Protein AF-A0A090WZL2-F1 (afdb_monomer_lite)

InterPro domains:
  IPR011990 Tetratricopeptide-like helical domain superfamily [SSF48452] (1-197)

Secondary structure (DSSP, 8-state):
-HHHHSS-----S---SGGGG-PPPPSSHHHHHHHHHHHHHHHHHH--S--BTTB--HHHHHHHHHHHHHHHHHHHHTT-TTGGG--S-HHHHHHHHHHHHHHHHHS-SS----SSTHHHH-TT-TT-TT-SS-----S---STTSS--GGGGTS---TTPPEEEEPTTS-EEEE------S---HHHHHTS-TT-TT---

Structure (mmCIF, N/CA/C/O backbone):
data_AF-A0A090WZL2-F1
#
_entry.id   AF-A0A090WZL2-F1
#
loop_
_atom_site.group_PDB
_atom_site.id
_atom_site.type_symbol
_atom_site.label_atom_id
_atom_site.label_alt_id
_atom_site.label_comp_id
_atom_site.label_asym_id
_atom_site.label_entity_id
_atom_site.label_seq_id
_atom_site.pdbx_PDB_ins_code
_atom_site.Cartn_x
_atom_site.Cartn_y
_atom_site.Cartn_z
_atom_site.occupancy
_atom_site.B_iso_or_equiv
_atom_site.auth_seq_id
_atom_site.auth_comp_id
_atom_site.auth_asym_id
_atom_site.auth_atom_id
_atom_site.pdbx_PDB_model_num
ATOM 1 N N . MET A 1 1 ? -5.421 8.988 3.923 1.00 88.19 1 MET A N 1
ATOM 2 C CA . MET A 1 1 ? -6.073 10.004 4.775 1.00 88.19 1 MET A CA 1
ATOM 3 C C . MET A 1 1 ? -5.596 9.926 6.215 1.00 88.19 1 MET A C 1
ATOM 5 O O . MET A 1 1 ? -4.797 10.775 6.587 1.00 88.19 1 MET A O 1
ATOM 9 N N . VAL A 1 2 ? -5.952 8.886 6.980 1.00 92.12 2 VAL A N 1
ATOM 10 C CA . VAL A 1 2 ? -5.639 8.823 8.425 1.00 92.12 2 VAL A CA 1
ATOM 11 C C . VAL A 1 2 ? -4.156 8.954 8.793 1.00 92.12 2 VAL A C 1
ATOM 13 O O . VAL A 1 2 ? -3.817 9.596 9.779 1.00 92.12 2 VAL A O 1
ATOM 16 N N . ARG A 1 3 ? -3.254 8.435 7.952 1.00 91.56 3 ARG A N 1
ATOM 17 C CA . ARG A 1 3 ? -1.798 8.556 8.150 1.00 91.56 3 ARG A CA 1
ATOM 18 C C . ARG A 1 3 ? -1.252 9.972 7.939 1.00 91.56 3 ARG A C 1
ATOM 20 O O . ARG A 1 3 ? -0.253 10.323 8.544 1.00 91.56 3 ARG A O 1
ATOM 27 N N . ALA A 1 4 ? -1.881 10.760 7.070 1.00 92.50 4 ALA A N 1
ATOM 28 C CA . ALA A 1 4 ? -1.418 12.108 6.736 1.00 92.50 4 ALA A CA 1
ATOM 29 C C . ALA A 1 4 ? -2.087 13.183 7.604 1.00 92.50 4 ALA A C 1
ATOM 31 O O . ALA A 1 4 ? -1.464 14.188 7.921 1.00 92.50 4 ALA A O 1
ATOM 32 N N . PHE A 1 5 ? -3.350 12.969 7.985 1.00 93.00 5 PHE A N 1
ATOM 33 C CA . PHE A 1 5 ? -4.189 14.005 8.596 1.00 93.00 5 PHE A CA 1
ATOM 34 C C . PHE A 1 5 ? -4.780 13.614 9.960 1.00 93.00 5 PHE A C 1
ATOM 36 O O . PHE A 1 5 ? -5.450 14.428 10.590 1.00 93.00 5 PHE A O 1
ATOM 43 N N . GLY A 1 6 ? -4.554 12.390 10.446 1.00 92.69 6 GLY A N 1
ATOM 44 C CA . GLY A 1 6 ? -5.195 11.901 11.668 1.00 92.69 6 GLY A CA 1
ATOM 45 C C . GLY A 1 6 ? -6.681 11.601 11.451 1.00 92.69 6 GLY A C 1
ATOM 46 O O . GLY A 1 6 ? -7.039 10.950 10.475 1.00 92.69 6 GLY A O 1
ATOM 47 N N . LEU A 1 7 ? -7.559 12.015 12.375 1.00 94.50 7 LEU A N 1
ATOM 48 C CA . LEU A 1 7 ? -8.999 11.754 12.229 1.00 94.50 7 LEU A CA 1
ATOM 49 C C . LEU A 1 7 ? -9.522 12.543 11.031 1.00 94.50 7 LEU A C 1
ATOM 51 O O . LEU A 1 7 ? -9.393 13.765 10.986 1.00 94.50 7 LEU A O 1
ATOM 55 N N . THR A 1 8 ? -10.125 11.838 10.082 1.00 93.31 8 THR A N 1
ATOM 56 C CA . THR A 1 8 ? -10.743 12.423 8.891 1.00 93.31 8 THR A CA 1
ATOM 57 C C . THR A 1 8 ? -12.193 11.980 8.793 1.00 93.31 8 THR A C 1
ATOM 59 O O . THR A 1 8 ? -12.487 10.871 9.242 1.00 93.31 8 THR A O 1
ATOM 62 N N . PRO A 1 9 ? -13.087 12.801 8.213 1.00 93.62 9 PRO A N 1
ATOM 63 C CA . PRO A 1 9 ? -14.487 12.431 8.084 1.00 93.62 9 PRO A CA 1
ATOM 64 C C . PRO A 1 9 ? -14.658 11.085 7.383 1.00 93.62 9 PRO A C 1
ATOM 66 O O . PRO A 1 9 ? -13.954 10.804 6.410 1.00 93.62 9 PRO A O 1
ATOM 69 N N . LEU A 1 10 ? -15.573 10.261 7.892 1.00 92.50 10 LEU A N 1
ATOM 70 C CA . LEU A 1 10 ? -15.893 8.965 7.299 1.00 92.50 10 LEU A CA 1
ATOM 71 C C . LEU A 1 10 ? -17.227 9.068 6.568 1.00 92.50 10 LEU A C 1
ATOM 73 O O . LEU A 1 10 ? -18.262 9.288 7.193 1.00 92.50 10 LEU A O 1
ATOM 77 N N . GLN A 1 11 ? -17.193 8.890 5.249 1.00 90.69 11 GLN A N 1
ATOM 78 C CA . GLN A 1 11 ? -18.397 8.727 4.446 1.00 90.69 11 GLN A CA 1
ATOM 79 C C . GLN A 1 11 ? -18.661 7.233 4.272 1.00 90.69 11 GLN A C 1
ATOM 81 O O . GLN A 1 11 ? -17.936 6.554 3.549 1.00 90.69 11 GLN A O 1
ATOM 86 N N . THR A 1 12 ? -19.678 6.721 4.961 1.00 89.50 12 THR A N 1
ATOM 87 C CA . THR A 1 12 ? -19.985 5.281 5.017 1.00 89.50 12 THR A CA 1
ATOM 88 C C . THR A 1 12 ? -21.170 4.88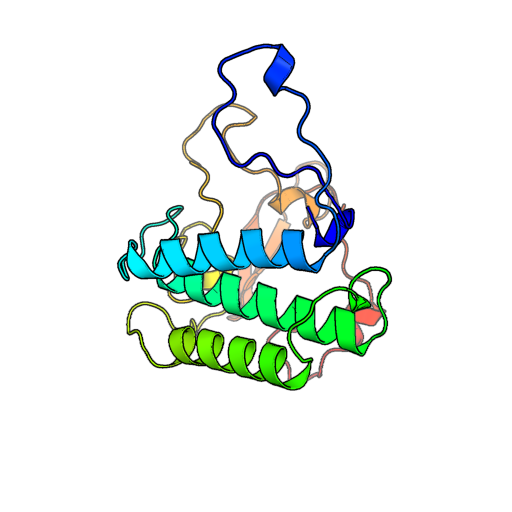0 4.138 1.00 89.50 12 THR A C 1
ATOM 90 O O . THR A 1 12 ? -21.430 3.693 3.951 1.00 89.50 12 THR A O 1
ATOM 93 N N . SER A 1 13 ? -21.882 5.858 3.576 1.00 86.75 13 SER A N 1
ATOM 94 C CA . SER A 1 13 ? -23.026 5.658 2.688 1.00 86.75 13 SER A CA 1
ATOM 95 C C . SER A 1 13 ? -22.919 6.524 1.436 1.00 86.75 13 SER A C 1
ATOM 97 O O . SER A 1 13 ? -22.157 7.491 1.383 1.00 86.75 13 SER A O 1
ATOM 99 N N . LEU A 1 14 ? -23.709 6.190 0.417 1.00 88.69 14 LEU A N 1
ATOM 100 C CA . LEU A 1 14 ? -23.921 7.080 -0.720 1.00 88.69 14 LEU A CA 1
ATOM 101 C C . LEU A 1 14 ? -24.513 8.413 -0.229 1.00 88.69 14 LEU A C 1
ATOM 103 O O . LEU A 1 14 ? -25.320 8.413 0.697 1.00 88.69 14 LEU A O 1
ATOM 107 N N . ILE A 1 15 ? -24.100 9.513 -0.858 1.00 89.00 15 ILE A N 1
ATOM 108 C CA . ILE A 1 15 ? -24.699 10.840 -0.685 1.00 89.00 15 ILE A CA 1
ATOM 109 C C . ILE A 1 15 ? -25.780 10.976 -1.754 1.00 89.00 15 ILE A C 1
ATOM 111 O O . ILE A 1 15 ? -25.458 11.008 -2.944 1.00 89.00 15 ILE A O 1
ATOM 115 N N . ASP A 1 16 ? -27.042 11.039 -1.344 1.00 89.75 16 ASP A N 1
ATOM 116 C CA . ASP A 1 16 ? -28.183 11.235 -2.243 1.00 89.75 16 ASP A CA 1
ATOM 117 C C . ASP A 1 16 ? -28.876 12.601 -2.050 1.00 89.75 16 ASP A C 1
ATOM 119 O O . ASP A 1 16 ? -29.639 13.035 -2.920 1.00 89.75 16 ASP A O 1
ATOM 123 N N . LYS A 1 17 ? -28.558 13.319 -0.962 1.00 88.56 17 LYS A N 1
ATOM 124 C CA . LYS A 1 17 ? -29.067 14.665 -0.645 1.00 88.56 17 LYS A CA 1
ATOM 125 C C . LYS A 1 17 ? -27.958 15.649 -0.265 1.00 88.56 17 LYS A C 1
ATOM 127 O O . LYS A 1 17 ? -26.862 15.279 0.144 1.00 88.56 17 LYS A O 1
ATOM 132 N N . LEU A 1 18 ? -28.257 16.945 -0.396 1.00 85.19 18 LEU A N 1
ATOM 133 C CA . LEU A 1 18 ? -27.311 18.032 -0.107 1.00 85.19 18 LEU A CA 1
ATOM 134 C C . LEU A 1 18 ? -26.933 18.120 1.381 1.00 85.19 18 LEU A C 1
ATOM 136 O O . LEU A 1 18 ? -25.826 18.526 1.706 1.00 85.19 18 LEU A O 1
ATOM 140 N N . ASP A 1 19 ? -27.827 17.750 2.292 1.00 84.88 19 ASP A N 1
ATOM 141 C CA . ASP A 1 19 ? -27.549 17.731 3.731 1.00 84.88 19 ASP A CA 1
ATOM 142 C C . ASP A 1 19 ? -26.650 16.556 4.161 1.00 84.88 19 ASP A C 1
ATOM 144 O O . ASP A 1 19 ? -26.058 16.601 5.238 1.00 84.88 19 ASP A O 1
ATOM 148 N N . GLU A 1 20 ? -26.445 15.565 3.291 1.00 84.81 20 GLU A N 1
ATOM 149 C CA . GLU A 1 20 ? -25.539 14.428 3.501 1.00 84.81 20 GLU A CA 1
ATOM 150 C C . GLU A 1 20 ? -24.091 14.722 3.056 1.00 84.81 20 GLU A C 1
ATOM 152 O O . GLU A 1 20 ? -23.209 13.882 3.224 1.00 84.81 20 GLU A O 1
ATOM 157 N N . THR A 1 21 ? -23.793 15.918 2.524 1.00 85.00 21 THR A N 1
ATOM 158 C CA . THR A 1 21 ? -22.432 16.269 2.063 1.00 85.00 21 THR A CA 1
ATOM 159 C C . THR A 1 21 ? -21.444 16.539 3.197 1.00 85.00 21 THR A C 1
ATOM 161 O O . THR A 1 21 ? -20.254 16.732 2.943 1.00 85.00 21 THR A O 1
ATOM 164 N N . THR A 1 22 ? -21.918 16.600 4.444 1.00 84.19 22 THR A N 1
ATOM 165 C CA . THR A 1 22 ? -21.088 16.906 5.614 1.00 84.19 22 THR A CA 1
ATOM 166 C C . THR A 1 22 ? -20.861 15.646 6.441 1.00 84.19 22 THR A C 1
ATOM 168 O O . THR A 1 22 ? -21.540 15.402 7.438 1.00 84.19 22 THR A O 1
ATOM 171 N N . ALA A 1 23 ? -19.879 14.842 6.032 1.00 85.25 23 ALA A N 1
ATOM 172 C CA . ALA A 1 23 ? -19.433 13.701 6.819 1.00 85.25 23 ALA A CA 1
ATOM 173 C C . ALA A 1 23 ? -18.865 14.167 8.171 1.00 85.25 23 ALA A C 1
ATOM 175 O O . ALA A 1 23 ? -18.111 15.142 8.252 1.00 85.25 23 ALA A O 1
ATOM 176 N N . SER A 1 24 ? -19.207 13.450 9.239 1.00 87.31 24 SER A N 1
ATOM 177 C CA . SER A 1 24 ? -18.682 13.730 10.576 1.00 87.31 24 SER A CA 1
ATOM 178 C C . SER A 1 24 ? -17.334 13.050 10.796 1.00 87.31 24 SER A C 1
ATOM 180 O O . SER A 1 24 ? -17.030 12.009 10.206 1.00 87.31 24 SER A O 1
ATOM 182 N N . LEU A 1 25 ? -16.515 13.642 11.669 1.00 93.31 25 LEU A N 1
ATOM 183 C CA . LEU A 1 25 ? -15.330 12.964 12.180 1.00 93.31 25 LEU A CA 1
ATOM 184 C C . LEU A 1 25 ? -15.756 11.743 13.008 1.00 93.31 25 LEU A C 1
ATOM 186 O O . LEU A 1 25 ? -16.721 11.841 13.769 1.00 93.31 25 LEU A O 1
ATOM 190 N N . PRO A 1 26 ? -15.033 10.617 12.902 1.00 95.69 26 PRO A N 1
ATOM 191 C CA . PRO A 1 26 ? -15.205 9.522 13.841 1.00 95.69 26 PRO A CA 1
ATOM 192 C C . PRO A 1 26 ? -14.830 9.987 15.251 1.00 95.69 26 PRO A C 1
ATOM 194 O O . PRO A 1 26 ? -13.973 10.860 15.417 1.00 95.69 26 PRO A O 1
ATOM 197 N N . GLU A 1 27 ? -15.453 9.380 16.262 1.00 96.31 27 GLU A N 1
ATOM 198 C CA . GLU A 1 27 ? -15.240 9.726 17.673 1.00 96.31 27 GLU A CA 1
ATOM 199 C C . GLU A 1 27 ? -13.757 9.655 18.068 1.00 96.31 27 GLU A C 1
ATOM 201 O O . GLU A 1 27 ? -13.241 10.534 18.758 1.00 96.31 27 GLU A O 1
ATOM 206 N N . ASN A 1 28 ? -13.054 8.621 17.603 1.00 97.25 28 ASN A N 1
ATOM 207 C CA . ASN A 1 28 ? -11.656 8.366 17.927 1.00 97.25 28 ASN A CA 1
ATOM 208 C C . ASN A 1 28 ? -10.990 7.460 16.867 1.00 97.25 28 ASN A C 1
ATOM 210 O O . ASN A 1 28 ? -11.598 7.108 15.850 1.00 97.25 28 ASN A O 1
ATOM 214 N N . MET A 1 29 ? -9.717 7.101 17.086 1.00 97.19 29 MET A N 1
ATOM 215 C CA . MET A 1 29 ? -8.980 6.230 16.161 1.00 97.19 29 MET A CA 1
ATOM 216 C C . MET A 1 29 ? -9.474 4.790 16.141 1.00 97.19 29 MET A C 1
ATOM 218 O O . MET A 1 29 ? -9.334 4.149 15.106 1.00 97.19 29 MET A O 1
ATOM 222 N N . ASP A 1 30 ? -10.063 4.288 17.225 1.00 97.94 30 ASP A N 1
ATOM 223 C CA . ASP A 1 30 ? -10.626 2.937 17.256 1.00 97.94 30 ASP A CA 1
ATOM 224 C C . ASP A 1 30 ? -11.743 2.798 16.223 1.00 97.94 30 ASP A C 1
ATOM 226 O O . ASP A 1 30 ? -11.710 1.898 15.388 1.00 97.94 30 ASP A O 1
ATOM 230 N N . VAL A 1 31 ? -12.659 3.770 16.184 1.00 97.56 31 VAL A N 1
ATOM 231 C CA . VAL A 1 31 ? -13.740 3.820 15.189 1.00 97.56 31 VAL A CA 1
ATOM 232 C C . VAL A 1 31 ? -13.178 3.942 13.769 1.00 97.56 31 VAL A C 1
ATOM 234 O O . VAL A 1 31 ? -13.621 3.241 12.861 1.00 97.56 31 VAL A O 1
ATOM 237 N N . ALA A 1 32 ? -12.173 4.802 13.566 1.00 97.00 32 ALA A N 1
ATOM 238 C CA . ALA A 1 32 ? -11.563 4.996 12.252 1.00 97.00 32 ALA A CA 1
ATOM 239 C C . ALA A 1 32 ? -10.856 3.735 11.731 1.00 97.00 32 ALA A C 1
ATOM 241 O O . ALA A 1 32 ? -10.997 3.394 10.558 1.00 97.00 32 ALA A O 1
ATOM 242 N N . TYR A 1 33 ? -10.103 3.039 12.585 1.00 97.88 33 TYR A N 1
ATOM 243 C CA . TYR A 1 33 ? -9.406 1.813 12.201 1.00 97.88 33 TYR A CA 1
ATOM 244 C C . TYR A 1 33 ? -10.355 0.625 12.081 1.00 97.88 33 TYR A C 1
ATOM 246 O O . TYR A 1 33 ? -10.184 -0.155 11.150 1.00 97.88 33 TYR A O 1
ATOM 254 N N . THR A 1 34 ? -11.377 0.523 12.933 1.00 97.81 34 THR A N 1
ATOM 255 C CA . THR A 1 34 ? -12.433 -0.495 12.804 1.00 97.81 34 THR A CA 1
ATOM 256 C C . THR A 1 34 ? -13.111 -0.389 11.442 1.00 97.81 34 THR A C 1
ATOM 258 O O . THR A 1 34 ? -13.192 -1.381 10.731 1.00 97.81 34 THR A O 1
ATOM 261 N N . PHE A 1 35 ? -13.470 0.824 11.006 1.00 96.81 35 PHE A N 1
ATOM 262 C CA . PHE A 1 35 ? -14.036 1.047 9.673 1.00 96.81 35 PHE A CA 1
ATOM 263 C C . PHE A 1 35 ? -13.121 0.543 8.540 1.00 96.81 35 PHE A C 1
ATOM 265 O O . PHE A 1 35 ? -13.571 -0.172 7.648 1.00 96.81 35 PHE A O 1
ATOM 272 N N . LEU A 1 36 ? -11.825 0.876 8.586 1.00 97.31 36 LEU A N 1
ATOM 273 C CA . LEU A 1 36 ? -10.854 0.425 7.579 1.00 97.31 36 LEU A CA 1
ATOM 274 C C . LEU A 1 36 ? -10.669 -1.099 7.585 1.00 97.31 36 LEU A C 1
ATOM 276 O O . LEU A 1 36 ? -10.545 -1.711 6.526 1.00 97.31 36 LEU A O 1
ATOM 280 N N . ILE A 1 37 ? -10.605 -1.694 8.775 1.00 98.56 37 ILE A N 1
ATOM 281 C CA . ILE A 1 37 ? -10.411 -3.130 8.970 1.00 98.56 37 ILE A CA 1
ATOM 282 C C . ILE A 1 37 ? -11.627 -3.897 8.451 1.00 98.56 37 ILE A C 1
ATOM 284 O O . ILE A 1 37 ? -11.451 -4.825 7.666 1.00 98.56 37 ILE A O 1
ATOM 288 N N . ASP A 1 38 ? -12.837 -3.493 8.834 1.00 98.25 38 ASP A N 1
ATOM 289 C CA . ASP A 1 38 ? -14.076 -4.171 8.451 1.00 98.25 38 ASP A CA 1
ATOM 290 C C . ASP A 1 38 ? -14.270 -4.188 6.932 1.00 98.25 38 ASP A C 1
ATOM 292 O O . ASP A 1 38 ? -14.656 -5.212 6.362 1.00 98.25 38 ASP A O 1
ATOM 296 N N . ASP A 1 39 ? -13.960 -3.080 6.253 1.00 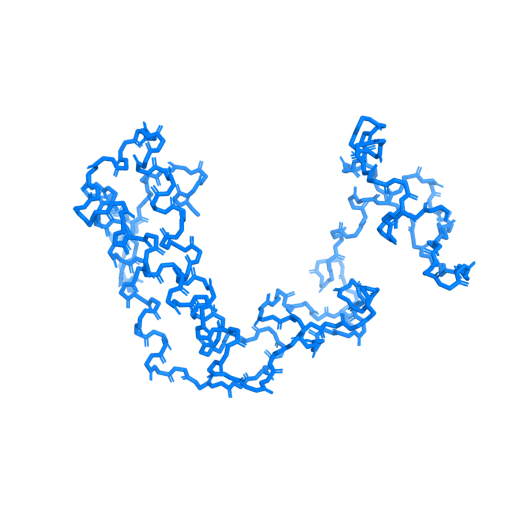98.12 39 ASP A N 1
ATOM 297 C CA . ASP A 1 39 ? -14.035 -3.008 4.793 1.00 98.12 39 ASP A CA 1
ATOM 298 C C . ASP A 1 39 ? -13.021 -3.937 4.115 1.00 98.12 39 ASP A C 1
ATOM 300 O O . ASP A 1 39 ? -13.353 -4.604 3.133 1.00 98.12 39 ASP A O 1
ATOM 304 N N . LEU A 1 40 ? -11.801 -4.033 4.648 1.00 98.62 40 LEU A N 1
ATOM 305 C CA . LEU A 1 40 ? -10.773 -4.919 4.100 1.00 98.62 40 LEU A CA 1
ATOM 306 C C . LEU A 1 40 ? -11.071 -6.393 4.372 1.00 98.62 40 LEU A C 1
ATOM 308 O O . LEU A 1 40 ? -10.900 -7.208 3.471 1.00 98.62 40 LEU A O 1
ATOM 312 N N . VAL A 1 41 ? -11.566 -6.741 5.562 1.00 98.69 41 VAL A N 1
ATOM 313 C CA . VAL A 1 41 ? -12.025 -8.104 5.876 1.00 98.69 41 VAL A CA 1
ATOM 314 C C . VAL A 1 41 ? -13.151 -8.503 4.926 1.00 98.69 41 VAL A C 1
ATOM 316 O O . VAL A 1 41 ? -13.077 -9.547 4.281 1.00 98.69 41 VAL A O 1
ATOM 319 N N . ARG A 1 42 ? -14.138 -7.622 4.728 1.00 98.50 42 ARG A N 1
ATOM 320 C CA . ARG A 1 42 ? -15.220 -7.850 3.767 1.00 98.50 42 ARG A CA 1
ATOM 321 C C . ARG A 1 42 ? -14.688 -8.028 2.340 1.00 98.50 42 ARG A C 1
ATOM 323 O O . ARG A 1 42 ? -15.159 -8.900 1.615 1.00 98.50 42 ARG A O 1
ATOM 330 N N . ALA A 1 43 ? -13.708 -7.227 1.922 1.00 98.50 43 ALA A N 1
ATOM 331 C CA . ALA A 1 43 ? -13.084 -7.374 0.610 1.00 98.50 43 ALA A CA 1
ATOM 332 C C . ALA A 1 43 ? -12.372 -8.730 0.453 1.00 98.50 43 ALA A C 1
ATOM 334 O O . ALA A 1 43 ? -12.477 -9.351 -0.600 1.00 98.50 43 ALA A O 1
ATOM 335 N N . ILE A 1 44 ? -11.700 -9.226 1.495 1.00 98.56 44 ILE A N 1
ATOM 336 C CA . ILE A 1 44 ? -11.039 -10.543 1.494 1.00 98.56 44 ILE A CA 1
ATOM 337 C C . ILE A 1 44 ? -12.049 -11.685 1.315 1.00 98.56 44 ILE A C 1
ATOM 339 O O . ILE A 1 44 ? -11.732 -12.681 0.654 1.00 98.56 44 ILE A O 1
ATOM 343 N N . ASP A 1 45 ? -13.255 -11.543 1.864 1.00 98.31 45 ASP A N 1
ATOM 344 C CA . ASP A 1 45 ? -14.321 -12.541 1.735 1.00 98.31 45 ASP A CA 1
ATOM 345 C C . ASP A 1 45 ? -14.923 -12.584 0.323 1.00 98.31 45 ASP A C 1
ATOM 347 O O . ASP A 1 45 ? -15.231 -13.666 -0.179 1.00 98.31 45 ASP A O 1
ATOM 351 N N . TYR A 1 46 ? -15.066 -11.427 -0.334 1.00 98.12 46 TYR A N 1
ATOM 352 C CA . TYR A 1 46 ? -15.716 -11.326 -1.648 1.00 98.12 46 TYR A CA 1
ATOM 353 C C . TYR A 1 46 ? -14.774 -11.423 -2.848 1.00 98.12 46 TYR A C 1
ATOM 355 O O . TYR A 1 46 ? -15.214 -11.811 -3.929 1.00 98.12 46 TYR A O 1
ATOM 363 N N . LEU A 1 47 ? -13.513 -11.020 -2.703 1.00 98.06 47 LEU A N 1
ATOM 364 C CA . LEU A 1 47 ? -12.556 -11.050 -3.804 1.00 98.06 47 LEU A CA 1
ATOM 365 C C . LEU A 1 47 ? -11.963 -12.449 -3.966 1.00 98.06 47 LEU A C 1
ATOM 367 O O . LEU A 1 47 ? -11.844 -13.221 -3.018 1.00 98.06 47 LEU A O 1
ATOM 371 N N . GLU A 1 48 ? -11.534 -12.764 -5.179 1.00 97.19 48 GLU A N 1
ATOM 372 C CA . GLU A 1 48 ? -10.755 -13.965 -5.479 1.00 97.19 48 GLU A CA 1
ATOM 373 C C . GLU A 1 48 ? -9.282 -13.589 -5.668 1.00 97.19 48 GLU A C 1
ATOM 375 O O . GLU A 1 48 ? -8.945 -12.411 -5.792 1.00 97.19 48 GLU A O 1
ATOM 380 N N . VAL A 1 49 ? -8.389 -14.580 -5.662 1.00 97.12 49 VAL A N 1
ATOM 381 C CA . VAL A 1 49 ? -7.006 -14.371 -6.111 1.00 97.12 49 VAL A CA 1
ATOM 382 C C . VAL A 1 49 ? -7.037 -14.355 -7.634 1.00 97.12 49 VAL A C 1
ATOM 384 O O . VAL A 1 49 ? -7.266 -15.389 -8.257 1.00 97.12 49 VAL A O 1
ATOM 387 N N . ASN A 1 50 ? -6.892 -13.171 -8.225 1.00 94.75 50 ASN A N 1
ATOM 388 C CA . ASN A 1 50 ? -7.010 -12.973 -9.665 1.00 94.75 50 ASN A CA 1
ATOM 389 C C . ASN A 1 50 ? -6.273 -11.695 -10.069 1.00 94.75 50 ASN A C 1
ATOM 391 O O . ASN A 1 50 ? -6.836 -10.596 -10.024 1.00 94.75 50 ASN A O 1
ATOM 395 N N . ARG A 1 51 ? -5.010 -11.838 -10.476 1.00 93.38 51 ARG A N 1
ATOM 396 C CA . ARG A 1 51 ? -4.195 -10.691 -10.865 1.00 93.38 51 ARG A CA 1
ATOM 397 C C . ARG A 1 51 ? -4.664 -10.127 -12.199 1.00 93.38 51 ARG A C 1
ATOM 399 O O . ARG A 1 51 ? -4.434 -10.691 -13.267 1.00 93.38 51 ARG A O 1
ATOM 406 N N . VAL A 1 52 ? -5.244 -8.936 -12.131 1.00 92.94 52 VAL A N 1
ATOM 407 C CA . VAL A 1 52 ? -5.565 -8.111 -13.293 1.00 92.94 52 VAL A CA 1
ATOM 408 C C . VAL A 1 52 ? -4.997 -6.722 -13.053 1.00 92.94 52 VAL A C 1
ATOM 410 O O . VAL A 1 52 ? -5.281 -6.097 -12.034 1.00 92.94 52 VAL A O 1
ATOM 413 N N . VAL A 1 53 ? -4.203 -6.225 -14.002 1.00 90.75 53 VAL A N 1
ATOM 414 C CA . VAL A 1 53 ? -3.566 -4.904 -13.906 1.00 90.75 53 VAL A CA 1
ATOM 415 C C . VAL A 1 53 ? -4.605 -3.832 -13.569 1.00 90.75 53 VAL A C 1
ATOM 417 O O . VAL A 1 53 ? -5.624 -3.706 -14.248 1.00 90.75 53 VAL A O 1
ATOM 420 N N . GLY A 1 54 ? -4.342 -3.068 -12.507 1.00 89.56 54 GLY A N 1
ATOM 421 C CA . GLY A 1 54 ? -5.212 -1.982 -12.046 1.00 89.56 54 GLY A CA 1
ATOM 422 C C . GLY A 1 54 ? -6.437 -2.406 -11.234 1.00 89.56 54 GLY A C 1
ATOM 423 O O . GLY A 1 54 ? -7.160 -1.538 -10.749 1.00 89.56 54 GLY A O 1
ATOM 424 N N . ARG A 1 55 ? -6.691 -3.707 -11.050 1.00 93.56 55 ARG A N 1
ATOM 425 C CA . ARG A 1 55 ? -7.787 -4.210 -10.212 1.00 93.56 55 ARG A CA 1
ATOM 4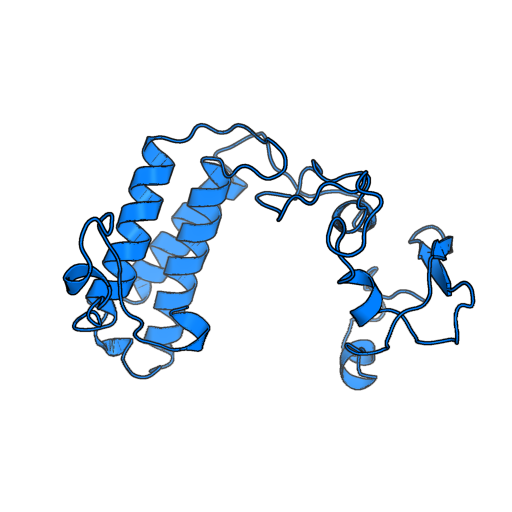26 C C . ARG A 1 55 ? -7.223 -4.833 -8.944 1.00 93.56 55 ARG A C 1
ATOM 428 O O . ARG A 1 55 ? -6.297 -5.632 -9.005 1.00 93.56 55 ARG A O 1
ATOM 435 N N . ALA A 1 56 ? -7.789 -4.461 -7.802 1.00 96.31 56 ALA A N 1
ATOM 436 C CA . ALA A 1 56 ? -7.465 -5.107 -6.539 1.00 96.31 56 ALA A CA 1
ATOM 437 C C . ALA A 1 56 ? -8.117 -6.494 -6.473 1.00 96.31 56 ALA A C 1
ATOM 439 O O . ALA A 1 56 ? -9.267 -6.666 -6.881 1.00 96.31 56 ALA A O 1
ATOM 440 N N . ASP A 1 57 ? -7.383 -7.455 -5.927 1.00 97.44 57 ASP A N 1
ATOM 441 C CA . ASP A 1 57 ? -7.831 -8.821 -5.684 1.00 97.44 57 ASP A CA 1
ATOM 442 C C . ASP A 1 57 ? -7.753 -9.155 -4.179 1.00 97.44 57 ASP A C 1
ATOM 444 O O . ASP A 1 57 ? -7.496 -8.279 -3.342 1.00 97.44 57 ASP A O 1
ATOM 448 N N . LYS A 1 58 ? -7.977 -10.423 -3.811 1.00 98.50 58 LYS A N 1
ATOM 449 C CA . LYS A 1 58 ? -7.892 -10.861 -2.407 1.00 98.50 58 LYS A CA 1
ATOM 450 C C . LYS A 1 58 ? -6.531 -10.558 -1.773 1.00 98.50 58 LYS A C 1
ATOM 452 O O . LYS A 1 58 ? -6.482 -10.134 -0.618 1.00 98.50 58 LYS A O 1
ATOM 457 N N . ILE A 1 59 ? -5.437 -10.758 -2.507 1.00 98.25 59 ILE A N 1
ATOM 458 C CA . ILE A 1 59 ? -4.075 -10.578 -1.990 1.00 98.25 59 ILE A CA 1
ATOM 459 C C . ILE A 1 59 ? -3.782 -9.096 -1.773 1.00 98.25 59 ILE A C 1
ATOM 461 O O . ILE A 1 59 ? -3.190 -8.735 -0.758 1.00 98.25 59 ILE A O 1
ATOM 465 N N . ALA A 1 60 ? -4.274 -8.220 -2.651 1.00 98.06 60 ALA A N 1
ATOM 466 C CA . ALA A 1 60 ? -4.201 -6.777 -2.443 1.00 98.06 60 ALA A CA 1
ATOM 467 C C . ALA A 1 60 ? -4.917 -6.334 -1.158 1.00 98.06 60 ALA A C 1
ATOM 469 O O . ALA A 1 60 ? -4.371 -5.527 -0.397 1.00 98.06 60 ALA A O 1
ATOM 470 N N . ALA A 1 61 ? -6.098 -6.891 -0.874 1.00 98.69 61 ALA A N 1
ATOM 471 C CA . ALA A 1 61 ? -6.821 -6.610 0.365 1.00 98.69 61 ALA A CA 1
ATOM 472 C C . ALA A 1 61 ? -6.065 -7.124 1.607 1.00 98.69 61 ALA A C 1
ATOM 474 O O . ALA A 1 61 ? -5.908 -6.377 2.574 1.00 98.69 61 ALA A O 1
ATOM 475 N N . GLN A 1 62 ? -5.517 -8.345 1.564 1.00 98.75 62 GLN A N 1
ATOM 476 C CA . GLN A 1 62 ? -4.696 -8.913 2.647 1.00 98.75 62 GLN A CA 1
ATOM 477 C C . GLN A 1 62 ? -3.416 -8.101 2.900 1.00 98.75 62 GLN A C 1
ATOM 479 O O . GLN A 1 62 ? -3.100 -7.782 4.048 1.00 98.75 62 GLN A O 1
ATOM 484 N N . ALA A 1 63 ? -2.703 -7.710 1.841 1.00 98.50 63 ALA A N 1
ATOM 485 C CA . ALA A 1 63 ? -1.487 -6.907 1.937 1.00 98.50 63 ALA A CA 1
ATOM 486 C C . ALA A 1 63 ? -1.766 -5.527 2.549 1.00 98.50 63 ALA A C 1
ATOM 488 O O . ALA A 1 63 ? -1.031 -5.061 3.427 1.00 98.50 63 ALA A O 1
ATOM 489 N N . LEU A 1 64 ? -2.853 -4.873 2.127 1.00 98.62 64 LEU A N 1
ATOM 490 C CA . LEU A 1 64 ? -3.253 -3.592 2.699 1.00 98.62 64 LEU A CA 1
ATOM 491 C C . LEU A 1 64 ? -3.698 -3.741 4.160 1.00 98.62 64 LEU A C 1
ATOM 493 O O . LEU A 1 64 ? -3.315 -2.911 4.983 1.00 98.62 64 LEU A O 1
ATOM 497 N N . LEU A 1 65 ? -4.434 -4.800 4.506 1.00 98.81 65 LEU A N 1
ATOM 498 C CA . LEU A 1 65 ? -4.874 -5.060 5.878 1.00 98.81 65 LEU A CA 1
ATOM 499 C C . LEU A 1 65 ? -3.700 -5.329 6.824 1.00 98.81 65 LEU A C 1
ATOM 501 O O . LEU A 1 65 ? -3.642 -4.743 7.904 1.00 98.81 65 LEU A O 1
ATOM 505 N N . SER A 1 66 ? -2.712 -6.115 6.389 1.00 98.81 66 SER A N 1
ATOM 506 C CA . SER A 1 66 ? -1.456 -6.299 7.126 1.00 98.81 66 SER A CA 1
ATOM 507 C C . SER A 1 66 ? -0.788 -4.954 7.435 1.00 98.81 66 SER A C 1
ATOM 509 O O . SER A 1 66 ? -0.429 -4.672 8.580 1.00 98.81 66 SER A O 1
ATOM 511 N N . LYS A 1 67 ? -0.705 -4.065 6.437 1.00 98.62 67 LYS A N 1
ATOM 512 C CA . LYS A 1 67 ? -0.133 -2.723 6.599 1.00 98.62 67 LYS A CA 1
ATOM 513 C C . LYS A 1 67 ? -0.956 -1.826 7.528 1.00 98.62 67 LYS A C 1
ATOM 515 O O . LYS A 1 67 ? -0.371 -1.024 8.256 1.00 98.62 67 LYS A O 1
ATOM 520 N N . VAL A 1 68 ? -2.287 -1.932 7.503 1.00 98.62 68 VAL A N 1
ATOM 521 C CA . VAL A 1 68 ? -3.184 -1.205 8.419 1.00 98.62 68 VAL A CA 1
ATOM 522 C C . VAL A 1 68 ? -2.923 -1.635 9.861 1.00 98.62 68 VAL A C 1
ATOM 524 O O . VAL A 1 68 ? -2.705 -0.769 10.709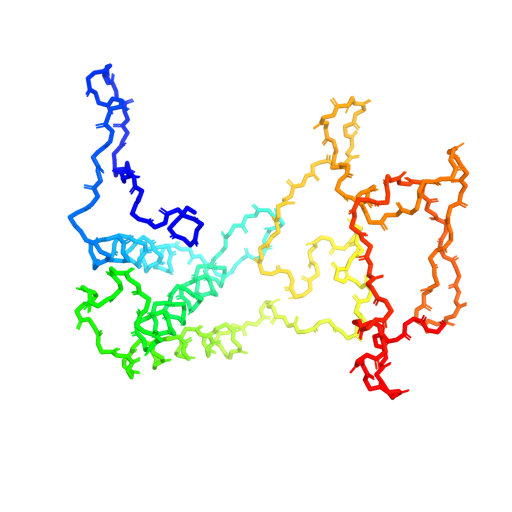 1.00 98.62 68 VAL A O 1
ATOM 527 N N . TYR A 1 69 ? -2.853 -2.942 10.125 1.00 98.81 69 TYR A N 1
ATOM 528 C CA . TYR A 1 69 ? -2.527 -3.467 11.451 1.00 98.81 69 TYR A CA 1
ATOM 529 C C . TYR A 1 69 ? -1.125 -3.071 11.913 1.00 98.81 69 TYR A C 1
ATOM 531 O O . TYR A 1 69 ? -0.973 -2.585 13.032 1.00 98.81 69 TYR A O 1
ATOM 539 N N . LEU A 1 70 ? -0.116 -3.202 11.045 1.00 98.75 70 LEU A N 1
ATOM 540 C CA . LEU A 1 70 ? 1.267 -2.850 11.371 1.00 98.75 70 LEU A CA 1
ATOM 541 C C . LEU A 1 70 ? 1.397 -1.375 11.758 1.00 98.75 70 LEU A C 1
ATOM 543 O O . LEU A 1 70 ? 2.053 -1.032 12.741 1.00 98.75 70 LEU A O 1
ATOM 547 N N . PHE A 1 71 ? 0.753 -0.494 10.990 1.00 98.25 71 PHE A N 1
ATOM 548 C CA . PHE A 1 71 ? 0.777 0.933 11.277 1.00 98.25 71 PHE A CA 1
ATOM 549 C C . PHE A 1 71 ? 0.047 1.252 12.586 1.00 98.25 71 PHE A C 1
ATOM 551 O O . PHE A 1 71 ? 0.564 2.027 13.385 1.00 98.25 71 PHE A O 1
ATOM 558 N N . ALA A 1 72 ? -1.123 0.650 12.829 1.00 98.25 72 ALA A N 1
ATOM 559 C CA . ALA A 1 72 ? -1.856 0.827 14.081 1.00 98.25 72 ALA A CA 1
ATOM 560 C C . ALA A 1 72 ? -1.021 0.391 15.296 1.00 98.25 72 ALA A C 1
ATOM 562 O O . ALA A 1 72 ? -0.951 1.131 16.277 1.00 98.25 72 ALA A O 1
ATOM 563 N N . ALA A 1 73 ? -0.355 -0.768 15.203 1.00 98.56 73 ALA A N 1
ATOM 564 C CA . ALA A 1 73 ? 0.519 -1.300 16.246 1.00 98.56 73 ALA A CA 1
ATOM 565 C C . ALA A 1 73 ? 1.652 -0.321 16.571 1.00 98.56 73 ALA A C 1
ATOM 567 O O . ALA A 1 73 ? 1.760 0.148 17.702 1.00 98.56 73 ALA A O 1
ATOM 568 N N . SER A 1 74 ? 2.433 0.053 15.553 1.00 98.25 74 SER A N 1
ATOM 569 C CA . SER A 1 74 ? 3.596 0.929 15.710 1.00 98.25 74 SER A CA 1
ATOM 570 C C . SER A 1 74 ? 3.211 2.330 16.190 1.00 98.25 74 SER A C 1
ATOM 572 O O . SER A 1 74 ? 3.864 2.883 17.077 1.00 98.25 74 SER A O 1
ATOM 574 N N . ALA A 1 75 ? 2.124 2.902 15.662 1.00 97.81 75 ALA A N 1
ATOM 575 C CA . ALA A 1 75 ? 1.653 4.219 16.076 1.00 97.81 75 ALA A CA 1
ATOM 576 C C . ALA A 1 75 ? 1.193 4.222 17.541 1.00 97.81 75 ALA A C 1
ATOM 578 O O . ALA A 1 75 ? 1.539 5.146 18.282 1.00 97.81 75 ALA A O 1
ATOM 579 N N . LYS A 1 76 ? 0.467 3.180 17.971 1.00 98.06 76 LYS A N 1
ATOM 580 C CA . LYS A 1 76 ? 0.036 3.010 19.363 1.00 98.06 76 LYS A CA 1
ATOM 581 C C . LYS A 1 76 ? 1.222 2.782 20.303 1.00 98.06 76 LYS A C 1
ATOM 583 O O . LYS A 1 76 ? 1.312 3.453 21.327 1.00 98.06 76 LYS A O 1
ATOM 588 N N . GLU A 1 77 ? 2.143 1.892 19.944 1.00 98.31 77 GLU A N 1
ATOM 589 C CA . GLU A 1 77 ? 3.354 1.586 20.721 1.00 98.31 77 GLU A CA 1
ATOM 590 C C . GLU A 1 77 ? 4.253 2.813 20.907 1.00 98.31 77 GLU A C 1
ATOM 592 O O . GLU A 1 77 ? 4.755 3.067 21.999 1.00 98.31 77 GLU A O 1
ATOM 597 N N . SER A 1 78 ? 4.392 3.625 19.858 1.00 97.94 78 SER A N 1
ATOM 598 C CA . SER A 1 78 ? 5.216 4.839 19.878 1.00 97.94 78 SER A CA 1
ATOM 599 C C . SER A 1 78 ? 4.551 6.019 20.600 1.00 97.94 78 SER A C 1
ATOM 601 O O . SER A 1 78 ? 5.114 7.112 20.626 1.00 97.94 78 SER A O 1
ATOM 603 N N . GLY A 1 79 ? 3.341 5.846 21.149 1.00 97.12 79 GLY A N 1
ATOM 604 C CA . GLY A 1 79 ? 2.600 6.919 21.818 1.00 97.12 79 GLY A CA 1
ATOM 605 C C . GLY A 1 79 ? 2.146 8.032 20.869 1.00 97.12 79 GLY A C 1
ATOM 606 O O . GLY A 1 79 ? 2.064 9.194 21.269 1.00 97.12 79 GLY A O 1
ATOM 607 N N . THR A 1 80 ? 1.874 7.703 19.602 1.00 95.94 80 THR A N 1
ATOM 608 C CA . THR A 1 80 ? 1.369 8.683 18.632 1.00 95.94 80 THR A CA 1
ATOM 609 C C . THR A 1 80 ? 0.010 9.208 19.105 1.00 95.94 80 THR A C 1
ATOM 611 O O . THR A 1 80 ? -0.881 8.398 19.372 1.00 95.94 80 THR A O 1
ATOM 614 N N . PRO A 1 81 ? -0.208 10.535 19.172 1.00 95.19 81 PRO A N 1
ATOM 615 C CA . PRO A 1 81 ? -1.453 11.087 19.696 1.00 95.19 81 PRO A CA 1
ATOM 616 C C . PRO A 1 81 ? -2.705 10.531 19.008 1.00 95.19 81 PRO A C 1
ATOM 618 O O . PRO A 1 81 ? -2.757 10.451 17.777 1.00 95.19 81 PRO A O 1
ATOM 621 N N . LYS A 1 82 ? -3.741 10.244 19.804 1.00 95.56 82 LYS A N 1
ATOM 622 C CA . LYS A 1 82 ? -5.041 9.653 19.437 1.00 95.56 82 LYS A CA 1
ATOM 623 C C . LYS A 1 82 ? -5.021 8.148 19.172 1.00 95.56 82 LYS A C 1
ATOM 625 O O . LYS A 1 82 ? -6.098 7.555 19.131 1.00 95.56 82 LYS A O 1
ATOM 630 N N . TYR A 1 83 ? -3.860 7.518 18.986 1.00 97.56 83 TYR A N 1
ATOM 631 C CA . TYR A 1 83 ? -3.769 6.071 18.750 1.00 97.56 83 TYR A CA 1
ATOM 632 C C . TYR A 1 83 ? -3.910 5.251 20.036 1.00 97.56 83 TYR A C 1
ATOM 634 O O . TYR A 1 83 ? -4.244 4.069 19.970 1.00 97.56 83 TYR A O 1
ATOM 642 N N . GLU A 1 84 ? -3.752 5.879 21.204 1.00 96.94 84 GLU A N 1
ATOM 643 C CA . GLU A 1 84 ? -4.058 5.284 22.507 1.00 96.94 84 GLU A CA 1
ATOM 644 C C . GLU A 1 84 ? -5.525 4.851 22.638 1.00 96.94 84 GLU A C 1
ATOM 646 O O . GLU A 1 84 ? -5.826 3.959 23.427 1.00 96.94 84 GLU A O 1
ATOM 651 N N . ALA A 1 85 ? -6.422 5.455 21.848 1.00 97.69 85 ALA A N 1
ATOM 652 C CA . ALA A 1 85 ? -7.845 5.144 21.855 1.00 97.69 85 ALA A CA 1
ATOM 653 C C . ALA A 1 85 ? -8.185 3.799 21.195 1.00 97.69 85 ALA A C 1
ATOM 655 O O . ALA A 1 85 ? -9.244 3.256 21.492 1.00 97.69 85 ALA A O 1
ATOM 656 N N . ILE A 1 86 ? -7.318 3.266 20.319 1.00 98.19 86 ILE A N 1
ATOM 657 C CA . ILE A 1 86 ? -7.517 1.938 19.717 1.00 98.19 86 ILE A CA 1
ATOM 658 C C . ILE A 1 86 ? -7.568 0.911 20.846 1.00 98.19 86 ILE A C 1
ATOM 660 O O . ILE A 1 86 ? -6.676 0.884 21.691 1.00 98.19 86 ILE A O 1
ATOM 664 N N . THR A 1 87 ? -8.588 0.066 20.877 1.00 97.75 87 THR A N 1
ATOM 665 C CA . THR A 1 87 ? -8.851 -0.843 22.000 1.00 97.75 87 THR A CA 1
ATOM 666 C C . THR A 1 87 ? -7.999 -2.109 21.940 1.00 97.75 87 THR A C 1
ATOM 668 O O . THR A 1 87 ? -7.492 -2.561 22.967 1.00 97.75 87 THR A O 1
ATOM 671 N N . GLU A 1 88 ? -7.763 -2.633 20.735 1.00 98.25 88 GLU A N 1
ATOM 672 C CA . GLU A 1 88 ? -6.926 -3.814 20.488 1.00 98.25 88 GLU A CA 1
ATOM 673 C C . GLU A 1 88 ? -5.491 -3.626 21.018 1.00 98.25 88 GLU A C 1
ATOM 675 O O . GLU A 1 88 ? -4.913 -2.535 20.938 1.00 98.25 88 GLU A O 1
ATOM 680 N N . SER A 1 89 ? -4.898 -4.683 21.579 1.00 98.50 89 SER A N 1
ATOM 681 C CA . SER A 1 89 ? -3.546 -4.614 22.152 1.00 98.50 89 SER A CA 1
ATOM 682 C C . SER A 1 89 ? -2.467 -4.471 21.070 1.00 98.50 89 SER A C 1
ATOM 684 O O . SER A 1 89 ? -2.641 -4.926 19.942 1.00 98.50 89 SER A O 1
ATOM 686 N N . VAL A 1 90 ? -1.327 -3.858 21.412 1.00 98.75 90 VAL A N 1
ATOM 687 C CA . VAL A 1 90 ? -0.183 -3.719 20.487 1.00 98.75 90 VAL A CA 1
ATOM 688 C C . VAL A 1 90 ? 0.285 -5.090 19.986 1.00 98.75 90 VAL A C 1
ATOM 690 O O . VAL A 1 90 ? 0.423 -5.279 18.779 1.00 98.75 90 VAL A O 1
ATOM 693 N N . ASP A 1 91 ? 0.429 -6.063 20.890 1.00 98.75 91 ASP A N 1
ATOM 694 C CA . ASP A 1 91 ? 0.840 -7.430 20.548 1.00 98.75 91 ASP A CA 1
ATOM 695 C C . ASP A 1 91 ? -0.135 -8.099 19.571 1.00 98.75 91 ASP A C 1
ATOM 697 O O . ASP A 1 91 ? 0.292 -8.701 18.586 1.00 98.75 91 ASP A O 1
ATOM 701 N N . ASN A 1 92 ? -1.448 -7.953 19.788 1.00 98.75 92 ASN A N 1
ATOM 702 C CA . ASN A 1 92 ? -2.452 -8.513 18.882 1.00 98.75 92 ASN A CA 1
ATOM 703 C C . ASN A 1 92 ? -2.451 -7.808 17.522 1.00 98.75 92 ASN A C 1
ATOM 705 O O . ASN A 1 92 ? -2.636 -8.466 16.498 1.00 98.75 92 ASN A O 1
ATOM 709 N N . LEU A 1 93 ? -2.235 -6.489 17.482 1.00 98.81 93 LEU A N 1
ATOM 710 C CA . LEU A 1 93 ? -2.118 -5.749 16.224 1.00 98.81 93 LEU A CA 1
ATOM 711 C C . LEU A 1 93 ? -0.898 -6.230 15.420 1.00 98.81 93 LEU A C 1
ATOM 713 O O . LEU A 1 93 ? -1.032 -6.497 14.227 1.00 98.81 93 LEU A O 1
ATOM 717 N N . TYR A 1 94 ? 0.265 -6.422 16.053 1.00 98.88 94 TYR A N 1
ATOM 718 C CA . TYR A 1 94 ? 1.435 -7.006 15.383 1.00 98.88 94 TYR A CA 1
ATOM 719 C C . TYR A 1 94 ? 1.197 -8.456 14.947 1.00 98.88 94 TYR A C 1
ATOM 721 O O . TYR A 1 94 ? 1.567 -8.822 13.830 1.00 98.88 94 TYR A O 1
ATOM 729 N N . ALA A 1 95 ? 0.543 -9.269 15.780 1.00 98.88 95 ALA A N 1
ATOM 730 C CA . ALA A 1 95 ? 0.200 -10.646 15.436 1.00 98.88 95 ALA A CA 1
ATOM 731 C C . ALA A 1 95 ? -0.704 -10.708 14.195 1.00 98.88 95 ALA A C 1
ATOM 733 O O . ALA A 1 95 ? -0.405 -11.446 13.258 1.00 98.88 95 ALA A O 1
ATOM 734 N N . LYS A 1 96 ? -1.745 -9.868 14.130 1.00 98.88 96 LYS A N 1
ATOM 735 C CA . LYS A 1 96 ? -2.622 -9.746 12.955 1.00 98.88 96 LYS A CA 1
ATOM 736 C C . LYS A 1 96 ? -1.863 -9.237 11.730 1.00 98.88 96 LYS A C 1
ATOM 738 O O . LYS A 1 96 ? -2.047 -9.757 10.633 1.00 98.88 96 LYS A O 1
ATOM 743 N N . ALA A 1 97 ? -0.969 -8.260 11.891 1.00 98.88 97 ALA A N 1
ATOM 744 C CA . ALA A 1 97 ? -0.139 -7.785 10.786 1.00 98.88 97 ALA A CA 1
ATOM 745 C C . ALA A 1 97 ? 0.706 -8.916 10.178 1.00 98.88 97 ALA A C 1
ATOM 747 O O . ALA A 1 97 ? 0.739 -9.068 8.953 1.00 98.88 97 ALA A O 1
ATOM 748 N N . ALA A 1 98 ? 1.343 -9.721 11.032 1.00 98.81 98 ALA A N 1
ATOM 749 C CA . ALA A 1 98 ? 2.140 -10.874 10.630 1.00 98.81 98 ALA A CA 1
ATOM 750 C C . ALA A 1 98 ? 1.283 -11.984 10.004 1.00 98.81 98 ALA A C 1
ATOM 752 O O . ALA A 1 98 ? 1.685 -12.554 8.995 1.00 98.81 98 ALA A O 1
ATOM 753 N N . GLU A 1 99 ? 0.096 -12.254 10.551 1.00 98.69 99 GLU A N 1
ATOM 754 C CA . GLU A 1 99 ? -0.854 -13.232 10.013 1.00 98.69 99 GLU A CA 1
ATOM 755 C C . GLU A 1 99 ? -1.243 -12.893 8.565 1.00 98.69 99 GLU A C 1
ATOM 757 O O . GLU A 1 99 ? -1.028 -13.696 7.656 1.00 98.69 99 GLU A O 1
ATOM 762 N N . TYR A 1 100 ? -1.735 -11.672 8.324 1.00 98.75 100 TYR A N 1
ATOM 763 C CA . TYR A 1 100 ? -2.156 -11.253 6.985 1.00 98.75 100 TYR A CA 1
ATOM 764 C C . TYR A 1 100 ? -0.981 -11.133 6.004 1.00 98.75 100 TYR A C 1
ATOM 766 O O . TYR A 1 100 ? -1.139 -11.469 4.831 1.00 98.75 100 TYR A O 1
ATOM 774 N N . ALA A 1 101 ? 0.209 -10.720 6.462 1.00 98.62 101 ALA A N 1
ATOM 775 C CA . ALA A 1 101 ? 1.421 -10.784 5.640 1.00 98.62 101 ALA A CA 1
ATOM 776 C C . ALA A 1 101 ? 1.791 -12.236 5.297 1.00 98.62 101 ALA A C 1
ATOM 778 O O . ALA A 1 101 ? 2.160 -12.534 4.164 1.00 98.62 101 ALA A O 1
ATOM 779 N N . GLY A 1 102 ? 1.643 -13.152 6.256 1.00 98.44 102 GLY A N 1
ATOM 780 C CA . GLY A 1 102 ? 1.856 -14.581 6.063 1.00 98.44 102 GLY A CA 1
ATOM 781 C C . GLY A 1 102 ? 0.964 -15.151 4.962 1.00 98.44 102 GLY A C 1
ATOM 782 O O . GLY A 1 102 ? 1.453 -15.910 4.124 1.00 98.44 102 GLY A O 1
ATOM 783 N N . TYR A 1 103 ? -0.303 -14.731 4.889 1.00 98.06 103 TYR A N 1
ATOM 784 C CA . TYR A 1 103 ? -1.204 -15.132 3.803 1.00 98.06 103 TYR A CA 1
ATOM 785 C C . TYR A 1 103 ? -0.723 -14.664 2.427 1.00 98.06 103 TYR A C 1
ATOM 787 O O . TYR A 1 103 ? -0.708 -15.462 1.491 1.00 98.06 103 TYR A O 1
ATOM 795 N N . VAL A 1 104 ? -0.254 -13.418 2.315 1.00 97.81 104 VAL A N 1
ATOM 796 C CA . VAL A 1 104 ? 0.315 -12.874 1.067 1.00 97.81 104 VAL A CA 1
ATOM 797 C C . VAL A 1 104 ? 1.551 -13.663 0.629 1.00 97.81 104 VAL A C 1
ATOM 799 O O . VAL A 1 104 ? 1.739 -13.915 -0.560 1.00 97.81 104 VAL A O 1
ATOM 802 N N . LEU A 1 105 ? 2.392 -14.068 1.581 1.00 96.50 105 LEU A N 1
ATOM 803 C CA . LEU A 1 105 ? 3.646 -14.764 1.299 1.00 96.50 105 LEU A CA 1
ATOM 804 C C . LEU A 1 105 ? 3.464 -16.257 1.002 1.00 96.50 105 LEU A C 1
ATOM 806 O O . LEU A 1 105 ? 4.225 -16.810 0.213 1.00 96.50 105 LEU A O 1
ATOM 810 N N . THR A 1 106 ? 2.513 -16.922 1.664 1.00 96.00 106 THR A N 1
ATOM 811 C CA . THR A 1 106 ? 2.488 -18.398 1.731 1.00 96.00 106 THR A CA 1
ATOM 812 C C . THR A 1 106 ? 1.158 -19.044 1.352 1.00 96.00 106 THR A C 1
ATOM 814 O O . THR A 1 106 ? 1.142 -20.231 1.034 1.00 96.00 106 THR A O 1
ATOM 817 N N . SER A 1 107 ? 0.055 -18.292 1.328 1.00 94.50 107 SER A N 1
ATOM 818 C CA . SER A 1 107 ? -1.296 -18.827 1.088 1.00 94.50 107 SER A CA 1
ATOM 819 C C . SER A 1 107 ? -1.850 -18.464 -0.294 1.00 94.50 107 SER A C 1
ATOM 821 O O . SER A 1 107 ? -3.062 -18.349 -0.474 1.00 94.50 107 SER A O 1
ATOM 823 N N . GLN A 1 108 ? -0.968 -18.269 -1.275 1.00 94.69 108 GLN A N 1
ATOM 824 C CA . GLN A 1 108 ? -1.296 -17.910 -2.657 1.00 94.69 108 GLN A CA 1
ATOM 825 C C . GLN A 1 108 ? -0.190 -18.389 -3.617 1.00 94.69 108 GLN A C 1
ATOM 827 O O . GLN A 1 108 ? 0.905 -18.720 -3.166 1.00 94.69 108 GLN A O 1
ATOM 832 N N . GLY A 1 109 ? -0.471 -18.450 -4.925 1.00 94.62 109 GLY A N 1
ATOM 833 C CA . GLY A 1 109 ? 0.505 -18.856 -5.954 1.00 94.62 109 GLY A CA 1
ATOM 834 C C . GLY A 1 109 ? 0.622 -17.920 -7.167 1.00 94.62 109 GLY A C 1
ATOM 835 O O . GLY A 1 109 ? 1.230 -18.302 -8.160 1.00 94.62 109 GLY A O 1
ATOM 836 N N . GLU A 1 110 ? 0.023 -16.732 -7.110 1.00 95.62 110 GLU A N 1
ATOM 837 C CA . GLU A 1 110 ? -0.041 -15.742 -8.196 1.00 95.62 110 GLU A CA 1
ATOM 838 C C . GLU A 1 110 ? 1.088 -14.695 -8.139 1.00 95.62 110 GLU A C 1
ATOM 840 O O . GLU A 1 110 ? 1.603 -14.264 -9.179 1.00 95.62 110 GLU A O 1
ATOM 845 N N . TYR A 1 111 ? 1.479 -14.276 -6.932 1.00 96.75 111 TYR A N 1
ATOM 846 C CA . TYR A 1 111 ? 2.487 -13.240 -6.699 1.00 96.75 111 TYR A CA 1
ATOM 847 C C . TYR A 1 111 ? 3.786 -13.843 -6.169 1.00 96.75 111 TYR A C 1
ATOM 849 O O . TYR A 1 111 ? 3.771 -14.755 -5.340 1.00 96.75 111 TYR A O 1
ATOM 857 N N . SER A 1 112 ? 4.918 -13.308 -6.616 1.00 95.38 112 SER A N 1
ATOM 858 C CA . SER A 1 112 ? 6.254 -13.721 -6.182 1.00 95.38 112 SER A CA 1
ATOM 859 C C . SER A 1 112 ? 7.252 -12.581 -6.364 1.00 95.38 112 SER A C 1
ATOM 861 O O . SER A 1 112 ? 6.958 -11.594 -7.033 1.00 95.38 112 SER A O 1
ATOM 863 N N . HIS A 1 113 ? 8.455 -12.731 -5.816 1.00 93.38 113 HIS A N 1
ATOM 864 C CA . HIS A 1 113 ? 9.544 -11.813 -6.143 1.00 93.38 113 HIS A CA 1
ATOM 865 C C . HIS A 1 113 ? 9.932 -11.924 -7.615 1.00 93.38 113 HIS A C 1
ATOM 867 O O . HIS A 1 113 ? 10.012 -13.034 -8.156 1.00 93.38 113 HIS A O 1
ATOM 873 N N . ASP A 1 114 ? 10.187 -10.779 -8.245 1.00 92.62 114 ASP A N 1
ATOM 874 C CA . ASP A 1 114 ? 10.857 -10.760 -9.540 1.00 92.62 114 ASP A CA 1
ATOM 875 C C . ASP A 1 114 ? 12.367 -10.944 -9.325 1.00 92.62 114 ASP A C 1
ATOM 877 O O . ASP A 1 114 ? 12.964 -10.366 -8.418 1.00 92.62 114 ASP A O 1
ATOM 881 N N . LEU A 1 115 ? 12.997 -11.786 -10.145 1.00 89.31 115 LEU A N 1
ATOM 882 C CA . LEU A 1 115 ? 14.442 -12.020 -10.067 1.00 89.31 115 LEU A CA 1
ATOM 883 C C . LEU A 1 115 ? 15.243 -10.909 -10.757 1.00 89.31 115 LEU A C 1
ATOM 885 O O . LEU A 1 115 ? 16.455 -10.819 -10.557 1.00 89.31 115 LEU A O 1
ATOM 889 N N . ASP A 1 116 ? 14.579 -10.078 -11.561 1.00 87.94 116 ASP A N 1
ATOM 890 C CA . ASP A 1 116 ? 15.154 -8.890 -12.175 1.00 87.94 116 ASP A CA 1
ATOM 891 C C . ASP A 1 116 ? 14.430 -7.642 -11.670 1.00 87.94 116 ASP A C 1
ATOM 893 O O . ASP A 1 116 ? 13.309 -7.326 -12.071 1.00 87.94 116 ASP A O 1
ATOM 897 N N . LEU A 1 117 ? 15.117 -6.898 -10.806 1.00 85.25 117 LEU A N 1
ATOM 898 C CA . LEU A 1 117 ? 14.602 -5.681 -10.192 1.00 85.25 117 LEU A CA 1
ATOM 899 C C . LEU A 1 117 ? 14.150 -4.637 -11.228 1.00 85.25 117 LEU A C 1
ATOM 901 O O . LEU A 1 117 ? 13.214 -3.880 -10.969 1.00 85.25 117 LEU A O 1
ATOM 905 N N . GLN A 1 118 ? 14.770 -4.594 -12.414 1.00 86.25 118 GLN A N 1
ATOM 906 C CA . GLN A 1 118 ? 14.382 -3.633 -13.451 1.00 86.25 118 GLN A CA 1
ATOM 907 C C . GLN A 1 118 ? 12.944 -3.848 -13.927 1.00 86.25 118 GLN A C 1
ATOM 909 O O . GLN A 1 118 ? 12.297 -2.896 -14.362 1.00 86.25 118 GLN A O 1
ATOM 914 N N . ASN A 1 119 ? 12.411 -5.067 -13.809 1.00 90.12 119 ASN A N 1
ATOM 915 C CA . ASN A 1 119 ? 11.041 -5.370 -14.211 1.00 90.12 119 ASN A CA 1
ATOM 916 C C . ASN A 1 119 ? 10.003 -4.637 -13.365 1.00 90.12 119 ASN A C 1
ATOM 918 O O . ASN A 1 119 ? 8.970 -4.252 -13.905 1.00 90.12 119 ASN A O 1
ATOM 922 N N . ILE A 1 120 ? 10.296 -4.392 -12.085 1.00 89.31 120 ILE A N 1
ATOM 923 C CA . ILE A 1 120 ? 9.398 -3.682 -11.162 1.00 89.31 120 ILE A CA 1
ATOM 924 C C . ILE A 1 120 ? 9.160 -2.242 -11.645 1.00 89.31 120 ILE A C 1
ATOM 926 O O . ILE A 1 120 ? 8.068 -1.691 -11.530 1.00 89.31 120 ILE A O 1
ATOM 930 N N . TYR A 1 121 ? 10.179 -1.631 -12.250 1.00 85.62 121 TYR A N 1
ATOM 931 C CA . TYR A 1 121 ? 10.115 -0.264 -12.771 1.00 85.62 121 TYR A CA 1
ATOM 932 C C . TYR A 1 121 ? 9.812 -0.204 -14.274 1.00 85.62 121 TYR A C 1
ATOM 934 O O . TYR A 1 121 ? 9.659 0.883 -14.836 1.00 85.62 121 TYR A O 1
ATOM 942 N N . ASN A 1 122 ? 9.716 -1.356 -14.941 1.00 85.50 122 ASN A N 1
ATOM 943 C CA . ASN A 1 122 ? 9.460 -1.428 -16.368 1.00 85.50 122 ASN A CA 1
ATOM 944 C C . ASN A 1 122 ? 7.962 -1.275 -16.646 1.00 85.50 122 ASN A C 1
ATOM 946 O O . ASN A 1 122 ? 7.157 -2.174 -16.403 1.00 85.50 122 ASN A O 1
ATOM 950 N N . ALA A 1 123 ? 7.592 -0.143 -17.236 1.00 83.25 123 ALA A N 1
ATOM 951 C CA . ALA A 1 123 ? 6.207 0.164 -17.561 1.00 83.25 123 ALA A CA 1
ATOM 952 C C . ALA A 1 123 ? 5.597 -0.738 -18.661 1.00 83.25 123 ALA A C 1
ATOM 954 O O . ALA A 1 123 ? 4.378 -0.738 -18.818 1.00 83.25 123 ALA A O 1
ATOM 955 N N . GLU A 1 124 ? 6.406 -1.523 -19.383 1.00 85.62 124 GLU A N 1
ATOM 956 C CA . GLU A 1 124 ? 5.951 -2.581 -20.304 1.00 85.62 124 GLU A CA 1
ATOM 957 C C . GLU A 1 124 ? 5.690 -3.922 -19.594 1.00 85.62 124 GLU A C 1
ATOM 959 O O . GLU A 1 124 ? 5.191 -4.867 -20.204 1.00 85.62 124 GLU A O 1
ATOM 964 N N . LYS A 1 125 ? 5.996 -4.018 -18.292 1.00 89.81 125 LYS A N 1
ATOM 965 C CA . LYS A 1 125 ? 5.724 -5.182 -17.433 1.00 89.81 125 LYS A CA 1
ATOM 966 C C . LYS A 1 125 ? 4.759 -4.836 -16.285 1.00 89.81 125 LYS A C 1
ATOM 968 O O . LYS A 1 125 ? 5.038 -5.132 -15.122 1.00 89.81 125 LYS A O 1
ATOM 973 N N . PRO A 1 126 ? 3.586 -4.232 -16.565 1.00 88.31 126 PRO A N 1
ATOM 974 C CA . PRO A 1 126 ? 2.669 -3.795 -15.513 1.00 88.31 126 PRO A CA 1
ATOM 975 C C . PRO A 1 126 ? 2.075 -4.966 -14.711 1.00 88.31 126 PRO A C 1
ATOM 977 O O . PRO A 1 126 ? 1.661 -4.777 -13.573 1.00 88.31 126 PRO A O 1
ATOM 980 N N . ASN A 1 127 ? 2.061 -6.174 -15.275 1.00 89.75 127 ASN A N 1
ATOM 981 C CA . ASN A 1 127 ? 1.592 -7.411 -14.648 1.00 89.75 127 ASN A CA 1
ATOM 982 C C . ASN A 1 127 ? 2.724 -8.259 -14.034 1.00 89.75 127 ASN A C 1
ATOM 984 O O . ASN A 1 127 ? 2.564 -9.474 -13.915 1.00 89.75 127 ASN A O 1
ATOM 988 N N . GLY A 1 128 ? 3.866 -7.649 -13.695 1.00 92.94 128 GLY A N 1
ATOM 989 C CA . GLY A 1 128 ? 4.987 -8.341 -13.058 1.00 92.94 128 GLY 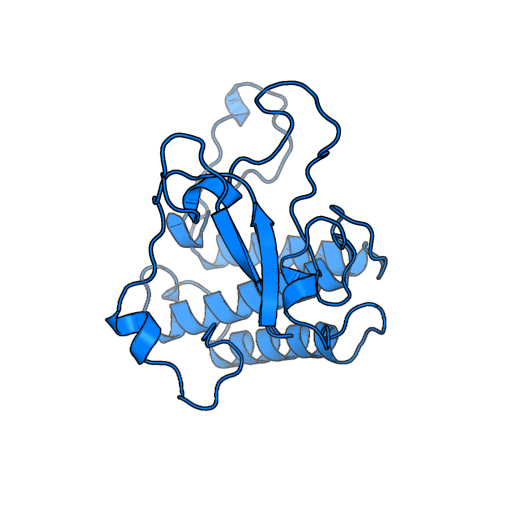A CA 1
ATOM 990 C C . GLY A 1 128 ? 4.588 -9.097 -11.778 1.00 92.94 128 GLY A C 1
ATOM 991 O O . GLY A 1 128 ? 3.607 -8.733 -11.119 1.00 92.94 128 GLY A O 1
ATOM 992 N N . PRO A 1 129 ? 5.342 -10.147 -11.401 1.00 94.44 129 PRO A N 1
ATOM 993 C CA . PRO A 1 129 ? 4.993 -11.035 -10.294 1.00 94.44 129 PRO A CA 1
ATOM 994 C C . PRO A 1 129 ? 4.899 -10.337 -8.934 1.00 94.44 129 PRO A C 1
ATOM 996 O O . PRO A 1 129 ? 4.126 -10.771 -8.081 1.00 94.44 129 P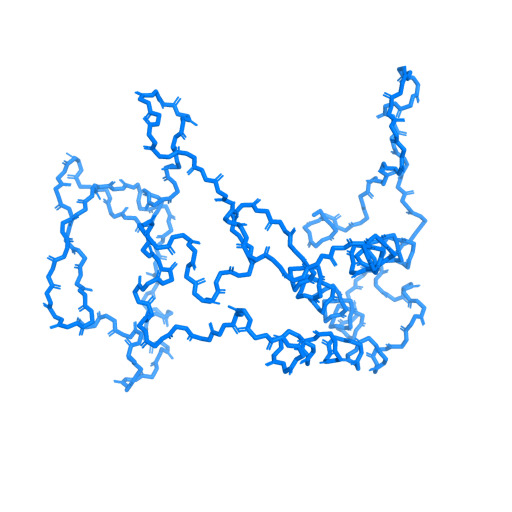RO A O 1
ATOM 999 N N . GLU A 1 130 ? 5.621 -9.231 -8.762 1.00 94.88 130 GLU A N 1
ATOM 1000 C CA . GLU A 1 130 ? 5.698 -8.477 -7.509 1.00 94.88 130 GLU A CA 1
ATOM 1001 C C . GLU A 1 130 ? 4.623 -7.374 -7.393 1.00 94.88 130 GLU A C 1
ATOM 1003 O O . GLU A 1 130 ? 4.399 -6.803 -6.324 1.00 94.88 130 GLU A O 1
ATOM 1008 N N . HIS A 1 131 ? 3.902 -7.073 -8.479 1.00 94.81 131 HIS A N 1
ATOM 1009 C CA . HIS A 1 131 ? 2.885 -6.020 -8.507 1.00 94.81 131 HIS A CA 1
ATOM 1010 C C . HIS A 1 131 ? 1.543 -6.504 -7.949 1.00 94.81 131 HIS A C 1
ATOM 1012 O O . HIS A 1 131 ? 0.654 -6.892 -8.701 1.00 94.81 131 HIS A O 1
ATOM 1018 N N . ILE A 1 132 ? 1.375 -6.423 -6.625 1.00 95.81 132 ILE A N 1
ATOM 1019 C CA . ILE A 1 132 ? 0.107 -6.750 -5.944 1.00 95.81 132 ILE A CA 1
ATOM 1020 C C . ILE A 1 132 ? -1.016 -5.770 -6.323 1.00 95.81 132 ILE A C 1
ATOM 1022 O O . ILE A 1 132 ? -2.142 -6.168 -6.602 1.00 95.81 132 ILE A O 1
ATOM 1026 N N . PHE A 1 133 ? -0.720 -4.470 -6.340 1.00 94.50 133 PHE A N 1
ATOM 1027 C CA . PHE A 1 133 ? -1.645 -3.447 -6.820 1.00 94.50 133 PHE A CA 1
ATOM 1028 C C . PHE A 1 133 ? -0.862 -2.239 -7.326 1.00 94.50 133 PHE A C 1
ATOM 1030 O O . PHE A 1 133 ? -0.019 -1.696 -6.612 1.00 94.50 133 PHE A O 1
ATOM 1037 N N . ILE A 1 134 ? -1.171 -1.799 -8.544 1.00 90.12 134 ILE A N 1
ATOM 1038 C CA . ILE A 1 134 ? -0.593 -0.600 -9.152 1.00 90.12 134 ILE A CA 1
ATOM 1039 C C . ILE A 1 134 ? -1.701 0.299 -9.685 1.00 90.12 134 ILE A C 1
ATOM 1041 O O . ILE A 1 134 ? -2.750 -0.172 -10.126 1.00 90.12 134 ILE A O 1
ATOM 1045 N N . LEU A 1 135 ? -1.450 1.606 -9.679 1.00 83.75 135 LEU A N 1
ATOM 1046 C CA . LEU A 1 135 ? -2.311 2.556 -10.372 1.00 83.75 135 LEU A CA 1
ATOM 1047 C C . LEU A 1 135 ? -2.111 2.367 -11.877 1.00 83.75 135 LEU A C 1
ATOM 1049 O O . LEU A 1 135 ? -1.099 2.793 -12.433 1.00 83.75 135 LEU A O 1
ATOM 1053 N N . SER A 1 136 ? -3.056 1.693 -12.529 1.00 71.56 136 SER A N 1
ATOM 1054 C CA . SER A 1 136 ? -3.023 1.514 -13.977 1.00 71.56 136 SER A CA 1
ATOM 1055 C C . SER A 1 136 ? -3.334 2.836 -14.669 1.00 71.56 136 SER A C 1
ATOM 1057 O O . SER A 1 136 ? -4.376 3.438 -14.405 1.00 71.56 136 SER A O 1
ATOM 1059 N N . MET A 1 137 ? -2.464 3.256 -15.581 1.00 69.50 137 MET A N 1
ATOM 1060 C CA . MET A 1 137 ? -2.738 4.355 -16.505 1.00 69.50 137 MET A CA 1
ATOM 1061 C C . MET A 1 137 ? -2.666 3.816 -17.927 1.00 69.50 137 MET A C 1
ATOM 1063 O O . MET A 1 137 ? -1.761 3.045 -18.251 1.00 69.50 137 MET A O 1
ATOM 1067 N N . ASP A 1 138 ? -3.622 4.212 -18.761 1.00 70.88 138 ASP A N 1
ATOM 1068 C CA . ASP A 1 138 ? -3.552 3.958 -20.194 1.00 70.88 138 ASP A CA 1
ATOM 1069 C C . ASP A 1 138 ? -2.449 4.838 -20.790 1.00 70.88 138 ASP A C 1
ATOM 1071 O O . ASP A 1 138 ? -2.474 6.056 -20.671 1.00 70.88 138 ASP A O 1
ATOM 1075 N N . ARG A 1 139 ? -1.442 4.222 -21.406 1.00 69.94 139 ARG A N 1
ATOM 1076 C CA . ARG A 1 139 ? -0.311 4.941 -22.011 1.00 69.94 139 ARG A CA 1
ATOM 1077 C C . ARG A 1 139 ? -0.507 5.204 -23.504 1.00 69.94 139 ARG A C 1
ATOM 1079 O O . ARG A 1 139 ? 0.376 5.787 -24.123 1.00 69.94 139 ARG A O 1
ATOM 1086 N N . SER A 1 140 ? -1.629 4.767 -24.080 1.00 71.94 140 SER A N 1
ATOM 1087 C CA . SER A 1 140 ? -1.960 4.975 -25.493 1.00 71.94 140 SER A CA 1
ATOM 1088 C C . SER A 1 140 ? -2.583 6.341 -25.783 1.00 71.94 140 SER A C 1
ATOM 1090 O O . SER A 1 140 ? -2.716 6.721 -26.948 1.00 71.94 140 SER A O 1
ATOM 1092 N N . GLY A 1 141 ? -2.955 7.088 -24.742 1.00 70.81 141 GLY A N 1
ATOM 1093 C CA . GLY A 1 141 ? -3.545 8.406 -24.908 1.00 70.81 141 GLY A CA 1
ATOM 1094 C C . GLY A 1 141 ? -2.582 9.411 -25.536 1.00 70.81 141 GLY A C 1
ATOM 1095 O O . GLY A 1 141 ? -1.371 9.396 -25.307 1.00 70.81 141 GLY A O 1
ATOM 1096 N N . THR A 1 142 ? -3.137 10.282 -26.371 1.00 75.94 142 THR A N 1
ATOM 1097 C CA . THR A 1 142 ? -2.381 11.234 -27.194 1.00 75.94 142 THR A CA 1
ATOM 1098 C C . THR A 1 142 ? -2.419 12.657 -26.641 1.00 75.94 142 THR A C 1
ATOM 1100 O O . THR A 1 142 ? -1.787 13.541 -27.217 1.00 75.94 142 THR A O 1
ATOM 1103 N N . GLN A 1 143 ? -3.184 12.910 -25.573 1.00 76.81 143 GLN A N 1
ATOM 1104 C CA . GLN A 1 143 ? -3.342 14.231 -24.970 1.00 76.81 143 GLN A CA 1
ATOM 1105 C C . GLN A 1 143 ? -2.640 14.330 -23.616 1.00 76.81 143 GLN A C 1
ATOM 1107 O O . GLN A 1 143 ? -2.446 13.356 -22.887 1.00 76.81 143 GLN A O 1
ATOM 1112 N N . GLU A 1 144 ? -2.247 15.555 -23.269 1.00 69.12 144 GLU A N 1
ATOM 1113 C CA . GLU A 1 144 ? -1.714 15.848 -21.947 1.00 69.12 144 GLU A CA 1
ATOM 1114 C C . GLU A 1 144 ? -2.769 15.552 -20.873 1.00 69.12 144 GLU A C 1
ATOM 1116 O O . GLU A 1 144 ? -3.865 16.104 -20.900 1.00 69.12 144 GLU A O 1
ATOM 1121 N N . GLY A 1 145 ? -2.412 14.687 -19.922 1.00 69.81 145 GLY A N 1
ATOM 1122 C CA . GLY A 1 145 ? -3.319 14.185 -18.888 1.00 69.81 145 GLY A CA 1
ATOM 1123 C C . GLY A 1 145 ? -3.676 12.710 -19.059 1.00 69.81 145 GLY A C 1
ATOM 1124 O O . GLY A 1 145 ? -4.023 12.074 -18.067 1.00 69.81 145 GLY A O 1
ATOM 1125 N N . ASP A 1 146 ? -3.504 12.147 -20.260 1.00 70.62 146 ASP A N 1
ATOM 1126 C CA . ASP A 1 146 ? -3.806 10.733 -20.505 1.00 70.62 146 ASP A CA 1
ATOM 1127 C C . ASP A 1 146 ? -2.731 9.796 -19.930 1.00 70.62 146 ASP A C 1
ATOM 1129 O O . ASP A 1 146 ? -3.015 8.657 -19.581 1.00 70.62 146 ASP A O 1
ATOM 1133 N N . TYR A 1 147 ? -1.494 10.279 -19.790 1.00 74.56 147 TYR A N 1
ATOM 1134 C CA . TYR A 1 147 ? -0.352 9.512 -19.296 1.00 74.56 147 TYR A CA 1
ATOM 1135 C C . TYR A 1 147 ? 0.323 10.190 -18.100 1.00 74.56 147 TYR A C 1
ATOM 1137 O O . TYR A 1 147 ? 0.334 11.416 -17.954 1.00 74.56 147 TYR A O 1
ATOM 1145 N N . SER A 1 148 ? 0.945 9.376 -17.242 1.00 78.62 148 SER A N 1
ATOM 1146 C CA . SER A 1 148 ? 1.698 9.884 -16.097 1.00 78.62 148 SER A CA 1
ATOM 1147 C C . SER A 1 148 ? 2.912 10.692 -16.537 1.00 78.62 148 SER A C 1
ATOM 1149 O O . SER A 1 148 ? 3.708 10.241 -17.360 1.00 78.62 148 SER A O 1
ATOM 1151 N N . LYS A 1 149 ? 3.124 11.839 -15.891 1.00 82.62 149 LYS A N 1
ATOM 1152 C CA . LYS A 1 149 ? 4.399 12.571 -15.931 1.00 82.62 149 LYS A CA 1
ATOM 1153 C C . LYS A 1 149 ? 5.264 12.292 -14.702 1.00 82.62 149 LYS A C 1
ATOM 1155 O O . LYS A 1 149 ? 6.272 12.962 -14.512 1.00 82.62 149 LYS A O 1
ATOM 1160 N N . LEU A 1 150 ? 4.892 11.318 -13.864 1.00 86.31 150 LEU A N 1
ATOM 1161 C CA . LEU A 1 150 ? 5.568 11.062 -12.591 1.00 86.31 150 LEU A CA 1
ATOM 1162 C C . LEU A 1 150 ? 7.060 10.737 -12.772 1.00 86.31 150 LEU A C 1
ATOM 1164 O O . LEU A 1 150 ? 7.874 11.220 -11.994 1.00 86.31 150 LEU A O 1
ATOM 1168 N N . SER A 1 151 ? 7.442 10.016 -13.830 1.00 85.50 151 SER A N 1
ATOM 1169 C CA . SER A 1 151 ? 8.855 9.736 -14.140 1.00 85.50 151 SER A CA 1
ATOM 1170 C C . SER A 1 151 ? 9.692 11.010 -14.312 1.00 85.50 151 SER A C 1
ATOM 1172 O O . SER A 1 151 ? 10.850 11.045 -13.897 1.00 85.50 151 SER A O 1
ATOM 1174 N N . LYS A 1 152 ? 9.111 12.098 -14.844 1.00 88.88 152 LYS A N 1
ATOM 1175 C CA . LYS A 1 152 ? 9.811 13.381 -15.017 1.00 88.88 152 LYS A CA 1
ATOM 1176 C C . LYS A 1 152 ? 10.229 14.009 -13.691 1.00 88.88 152 LYS A C 1
ATOM 1178 O O . LYS A 1 152 ? 11.170 14.788 -13.683 1.00 88.88 152 LYS A O 1
ATOM 1183 N N . TYR A 1 153 ? 9.596 13.669 -12.572 1.00 92.50 153 TYR A N 1
ATOM 1184 C CA . TYR A 1 153 ? 9.981 14.221 -11.273 1.00 92.50 153 TYR A CA 1
ATOM 1185 C C . TYR A 1 153 ? 11.368 13.738 -10.828 1.00 92.50 153 TYR A C 1
ATOM 1187 O O . TYR A 1 153 ? 12.048 14.468 -10.114 1.00 92.50 153 TYR A O 1
ATOM 1195 N N . PHE A 1 154 ? 11.796 12.553 -11.269 1.00 90.88 154 PHE A N 1
ATOM 1196 C CA . PHE A 1 154 ? 13.050 11.917 -10.848 1.00 90.88 154 PHE A CA 1
ATOM 1197 C C . PHE A 1 154 ? 14.211 12.150 -11.822 1.00 90.88 154 PHE A C 1
ATOM 1199 O O . PHE A 1 154 ? 15.371 12.033 -11.442 1.00 90.88 154 PHE A O 1
ATOM 1206 N N . LEU A 1 155 ? 13.915 12.465 -13.086 1.00 91.19 155 LEU A N 1
ATOM 1207 C CA . LEU A 1 155 ? 14.931 12.632 -14.126 1.00 91.19 155 LEU A CA 1
ATOM 1208 C C . LEU A 1 155 ? 15.476 14.068 -14.161 1.00 91.19 155 LEU A C 1
ATOM 1210 O O . LEU A 1 155 ? 14.734 15.016 -13.871 1.00 91.19 155 LEU A O 1
ATOM 1214 N N . PRO A 1 156 ? 16.754 14.255 -14.540 1.00 91.69 156 PRO A N 1
ATOM 1215 C CA . PRO A 1 156 ? 17.358 15.573 -14.595 1.00 91.69 156 PRO A CA 1
ATOM 1216 C C . PRO A 1 156 ? 16.739 16.433 -15.702 1.00 91.69 156 PRO A C 1
ATOM 1218 O O . PRO A 1 156 ? 16.452 15.955 -16.803 1.00 91.69 156 PRO A O 1
ATOM 1221 N N . TYR A 1 157 ? 16.569 17.724 -15.425 1.00 92.00 157 TYR A N 1
ATOM 1222 C CA . TYR A 1 157 ? 16.254 18.711 -16.451 1.00 92.00 157 TYR A CA 1
ATOM 1223 C C . TYR A 1 157 ? 17.502 19.046 -17.270 1.00 92.00 157 TYR A C 1
ATOM 1225 O O . TYR A 1 157 ? 18.454 19.634 -16.757 1.00 92.00 157 TYR A O 1
ATOM 1233 N N . ILE A 1 158 ? 17.472 18.701 -18.557 1.00 92.75 158 ILE A N 1
ATOM 1234 C CA . ILE A 1 158 ? 18.557 18.973 -19.512 1.00 92.75 158 ILE A CA 1
ATOM 1235 C C . ILE A 1 158 ? 18.043 19.652 -20.790 1.00 92.75 158 ILE A C 1
ATOM 1237 O O . ILE A 1 158 ? 18.582 19.445 -21.874 1.00 92.75 158 ILE A O 1
ATOM 1241 N N . ALA A 1 159 ? 16.987 20.463 -20.662 1.00 89.31 159 ALA A N 1
ATOM 1242 C CA . ALA A 1 159 ? 16.390 21.240 -21.753 1.00 89.31 159 ALA A CA 1
ATOM 1243 C C . ALA A 1 159 ? 15.980 20.393 -22.979 1.00 89.31 159 ALA A C 1
ATOM 1245 O O . ALA A 1 159 ? 16.252 20.765 -24.120 1.00 89.31 159 ALA A O 1
ATOM 1246 N N . GLY A 1 160 ? 15.316 19.254 -22.745 1.00 84.06 160 GLY A N 1
ATOM 1247 C CA . GLY A 1 160 ? 14.799 18.374 -23.797 1.00 84.06 160 GLY A CA 1
ATOM 1248 C C . GLY A 1 160 ? 15.810 17.397 -24.403 1.00 84.06 160 GLY A C 1
ATOM 1249 O O . GLY A 1 160 ? 15.474 16.720 -25.372 1.00 84.06 160 GLY A O 1
ATOM 1250 N N . GLY A 1 161 ? 17.032 17.316 -23.868 1.00 90.00 161 GLY A N 1
ATOM 1251 C CA . GLY A 1 161 ? 18.006 16.301 -24.274 1.00 90.00 161 GLY A CA 1
ATOM 1252 C C . GLY A 1 161 ? 17.614 14.876 -23.857 1.00 90.00 161 GLY A C 1
ATOM 1253 O O . GLY A 1 161 ? 16.780 14.675 -22.973 1.00 90.00 161 GLY A O 1
ATOM 1254 N N . SER A 1 162 ? 18.258 13.883 -24.472 1.00 91.00 162 SER A N 1
ATOM 1255 C CA . SER A 1 162 ? 18.114 12.474 -24.089 1.00 91.00 162 SER A CA 1
ATOM 1256 C C . SER A 1 162 ? 18.929 12.162 -22.834 1.00 91.00 162 SER A C 1
ATOM 1258 O O . SER A 1 162 ? 20.114 12.495 -22.747 1.00 91.00 162 SER A O 1
ATOM 1260 N N . VAL A 1 163 ? 18.304 11.483 -21.876 1.00 91.00 163 VAL A N 1
ATOM 1261 C CA . VAL A 1 163 ? 18.965 10.918 -20.692 1.00 91.00 163 VAL A CA 1
ATOM 1262 C C . VAL A 1 163 ? 19.160 9.423 -20.933 1.00 91.00 163 VAL A C 1
ATOM 1264 O O . VAL A 1 163 ? 18.324 8.789 -21.565 1.00 91.00 163 VAL A O 1
ATOM 1267 N N . TYR A 1 164 ? 20.246 8.840 -20.432 1.00 90.62 164 TYR A N 1
ATOM 1268 C CA . TYR A 1 164 ? 20.505 7.405 -20.557 1.00 90.62 164 TYR A CA 1
ATOM 1269 C C . TYR A 1 164 ? 20.573 6.770 -19.173 1.00 90.62 164 TYR A C 1
ATOM 1271 O O . TYR A 1 164 ? 21.388 7.171 -18.343 1.00 90.62 164 TYR A O 1
ATOM 1279 N N . LEU A 1 165 ? 19.711 5.786 -18.927 1.00 87.44 165 LEU A N 1
ATOM 1280 C CA . LEU A 1 165 ? 19.705 4.997 -17.698 1.00 87.44 165 LEU A CA 1
ATOM 1281 C C . LEU A 1 165 ? 20.594 3.774 -17.887 1.00 87.44 165 LEU A C 1
ATOM 1283 O O . LEU A 1 165 ? 20.459 3.064 -18.881 1.00 87.44 165 LEU A O 1
ATOM 1287 N N . LYS A 1 166 ? 21.498 3.528 -16.941 1.00 86.44 166 LYS A N 1
ATOM 1288 C CA . LYS A 1 166 ? 22.353 2.341 -16.952 1.00 86.44 166 LYS A CA 1
ATOM 1289 C C . LYS A 1 166 ? 21.592 1.140 -16.391 1.00 86.44 166 LYS A C 1
ATOM 1291 O O . LYS A 1 166 ? 21.104 1.186 -15.271 1.00 86.44 166 LYS A O 1
ATOM 1296 N N . ASN A 1 167 ? 21.486 0.072 -17.162 1.00 83.94 167 ASN A N 1
ATOM 1297 C CA . ASN A 1 167 ? 20.829 -1.169 -16.766 1.00 83.94 167 ASN A CA 1
ATOM 1298 C C . ASN A 1 167 ? 21.781 -2.038 -15.917 1.00 83.94 167 ASN A C 1
ATOM 1300 O O . ASN A 1 167 ? 22.996 -1.826 -15.915 1.00 83.94 167 ASN A O 1
ATOM 1304 N N . ILE A 1 168 ? 21.254 -3.061 -15.231 1.00 80.69 168 ILE A N 1
ATOM 1305 C CA . ILE A 1 168 ? 22.049 -3.966 -14.366 1.00 80.69 168 ILE A CA 1
ATOM 1306 C C . ILE A 1 168 ? 23.144 -4.705 -15.154 1.00 80.69 168 ILE A C 1
ATOM 1308 O O . ILE A 1 168 ? 24.213 -4.998 -14.622 1.00 80.69 168 ILE A O 1
ATOM 1312 N N . ASP A 1 169 ? 22.901 -4.992 -16.433 1.00 83.88 169 ASP A N 1
ATOM 1313 C CA . ASP A 1 169 ? 23.869 -5.634 -17.329 1.00 83.88 169 ASP A CA 1
ATOM 1314 C C . ASP A 1 169 ? 24.938 -4.666 -17.882 1.00 83.88 169 ASP A C 1
ATOM 1316 O O . ASP A 1 169 ? 25.802 -5.071 -18.660 1.00 83.88 169 ASP A O 1
ATOM 1320 N N . GLY A 1 170 ? 24.895 -3.390 -17.483 1.00 85.06 170 GLY A N 1
ATOM 1321 C CA . GLY A 1 170 ? 25.807 -2.335 -17.918 1.00 85.06 170 GLY A CA 1
ATOM 1322 C C . GLY A 1 170 ? 25.448 -1.686 -19.257 1.00 85.06 170 GLY A C 1
ATOM 1323 O O . GLY A 1 170 ? 26.149 -0.763 -19.677 1.00 85.06 170 GLY A O 1
ATOM 1324 N N . SER A 1 171 ? 24.379 -2.129 -19.926 1.00 90.06 171 SER A N 1
ATOM 1325 C CA . SER A 1 171 ? 23.846 -1.448 -21.109 1.00 90.06 171 SER A CA 1
ATOM 1326 C C . SER A 1 171 ? 23.142 -0.140 -20.731 1.00 90.06 171 SER A C 1
ATOM 1328 O O . SER A 1 171 ? 22.895 0.132 -19.558 1.00 90.06 171 SER A O 1
ATOM 1330 N N . PHE A 1 172 ? 22.830 0.696 -21.723 1.00 91.12 172 PHE A N 1
ATOM 1331 C CA . PHE A 1 172 ? 22.148 1.970 -21.508 1.00 91.12 172 PHE A CA 1
ATOM 1332 C C . PHE A 1 172 ? 20.813 2.006 -22.250 1.00 91.12 172 PHE A C 1
ATOM 1334 O O . PHE A 1 172 ? 20.760 1.732 -23.449 1.00 91.12 172 PHE A O 1
ATOM 1341 N N . SER A 1 173 ? 19.758 2.394 -21.539 1.00 88.62 173 SER A N 1
ATOM 1342 C CA . SER A 1 173 ? 18.422 2.641 -22.082 1.00 88.62 173 SER A CA 1
ATOM 1343 C C . SER A 1 173 ? 18.201 4.143 -22.240 1.00 88.62 173 SER A C 1
ATOM 1345 O O . SER A 1 173 ? 18.304 4.892 -21.266 1.00 88.62 173 SER A O 1
ATOM 1347 N N . GLU A 1 174 ? 17.896 4.594 -23.455 1.00 90.69 174 GLU A N 1
ATOM 1348 C CA . GLU A 1 174 ? 17.515 5.988 -23.699 1.00 90.69 174 GLU A CA 1
ATOM 1349 C C . GLU A 1 174 ? 16.163 6.308 -23.039 1.00 90.69 174 GLU A C 1
ATOM 1351 O O . GLU A 1 174 ? 15.225 5.511 -23.078 1.00 90.69 174 GLU A O 1
ATOM 1356 N N . THR A 1 175 ? 16.059 7.490 -22.438 1.00 87.56 175 THR A N 1
ATOM 1357 C CA . THR A 1 175 ? 14.837 8.039 -21.852 1.00 87.56 175 THR A CA 1
ATOM 1358 C C . THR A 1 175 ? 14.765 9.561 -22.035 1.00 87.56 175 THR A C 1
ATOM 1360 O O . THR A 1 175 ? 15.687 10.210 -22.532 1.00 87.56 175 THR A O 1
ATOM 1363 N N . HIS A 1 176 ? 13.634 10.143 -21.647 1.00 87.75 176 HIS A N 1
ATOM 1364 C CA . HIS A 1 176 ? 13.351 11.571 -21.764 1.00 87.75 176 HIS A CA 1
ATOM 1365 C C . HIS A 1 176 ? 13.974 12.398 -20.624 1.00 87.75 176 HIS A C 1
ATOM 1367 O O . HIS A 1 176 ? 14.298 11.878 -19.559 1.00 87.75 176 HIS A O 1
ATOM 1373 N N . ASP A 1 177 ? 14.052 13.718 -20.795 1.00 91.44 177 ASP A N 1
ATOM 1374 C CA . ASP A 1 177 ? 14.404 14.638 -19.708 1.00 91.44 177 ASP A CA 1
ATOM 1375 C C . ASP A 1 177 ? 13.302 14.755 -18.633 1.00 91.44 177 ASP A C 1
ATOM 1377 O O . ASP A 1 177 ? 12.138 14.373 -18.835 1.00 91.44 177 ASP A O 1
ATOM 1381 N N . GLY A 1 178 ? 13.656 15.310 -17.473 1.00 92.50 178 GLY A N 1
ATOM 1382 C CA . GLY A 1 178 ? 12.737 15.544 -16.359 1.00 92.50 178 GLY A CA 1
ATOM 1383 C C . GLY A 1 178 ? 12.804 16.954 -15.780 1.00 92.50 178 GLY A C 1
ATOM 1384 O O . GLY A 1 178 ? 13.120 17.915 -16.471 1.00 92.50 178 GLY A O 1
ATOM 1385 N N . TRP A 1 179 ? 12.446 17.079 -14.506 1.00 93.69 179 TRP A N 1
ATOM 1386 C CA . TRP A 1 179 ? 12.315 18.336 -13.764 1.00 93.69 179 TRP A CA 1
ATOM 1387 C C . TRP A 1 179 ? 13.169 18.374 -12.494 1.00 93.69 179 TRP A C 1
ATOM 1389 O O . TRP A 1 179 ? 13.129 19.366 -11.771 1.00 93.69 179 TRP A O 1
ATOM 1399 N N . SER A 1 180 ? 13.928 17.312 -12.213 1.00 92.12 180 SER A N 1
ATOM 1400 C CA . SER A 1 180 ? 14.816 17.218 -11.050 1.00 92.12 180 SER A CA 1
ATOM 1401 C C . SER A 1 180 ? 14.132 17.524 -9.704 1.00 92.12 180 SER A C 1
ATOM 1403 O O . SER A 1 180 ? 14.747 18.132 -8.827 1.00 92.12 180 SER A O 1
ATOM 1405 N N . VAL A 1 181 ? 12.859 17.149 -9.536 1.00 95.19 181 VAL A N 1
ATOM 1406 C CA . VAL A 1 181 ? 12.065 17.458 -8.330 1.00 95.19 181 VAL A CA 1
ATOM 1407 C C . VAL A 1 181 ? 12.483 16.579 -7.156 1.00 95.19 181 VAL A C 1
ATOM 1409 O O . VAL A 1 181 ? 12.635 17.068 -6.040 1.00 95.19 181 VAL A O 1
ATOM 1412 N N . PHE A 1 182 ? 12.682 15.286 -7.408 1.00 93.06 182 PHE A N 1
ATOM 1413 C CA . PHE A 1 182 ? 13.160 14.328 -6.419 1.00 93.06 182 PHE A CA 1
ATOM 1414 C C . PHE A 1 182 ? 14.586 13.927 -6.770 1.00 93.06 182 PHE A C 1
ATOM 1416 O O . PHE A 1 182 ? 14.819 13.281 -7.789 1.00 93.06 182 PHE A O 1
ATOM 1423 N N . GLN A 1 183 ? 15.533 14.331 -5.927 1.00 89.75 183 GLN A N 1
ATOM 1424 C CA . GLN A 1 183 ? 16.952 14.033 -6.090 1.00 89.75 183 GLN A CA 1
ATOM 1425 C C . GLN A 1 183 ? 17.440 13.226 -4.891 1.00 89.75 183 GLN A C 1
ATOM 1427 O O . GLN A 1 183 ? 17.150 13.569 -3.743 1.00 89.75 183 GLN A O 1
ATOM 1432 N N . THR A 1 184 ? 18.179 12.157 -5.169 1.00 88.25 184 THR A N 1
ATOM 1433 C CA . THR A 1 184 ? 18.888 11.388 -4.145 1.00 88.25 184 THR A CA 1
ATOM 1434 C C . THR A 1 184 ? 20.040 12.231 -3.609 1.00 88.25 184 THR A C 1
ATOM 1436 O O . THR A 1 184 ? 20.794 12.807 -4.389 1.00 88.25 184 THR A O 1
ATOM 1439 N N . THR A 1 185 ? 20.169 12.325 -2.286 1.00 90.69 185 THR A N 1
ATOM 1440 C CA . THR A 1 185 ? 21.305 13.004 -1.654 1.00 90.69 185 THR A CA 1
ATOM 1441 C C . THR A 1 185 ? 22.531 12.096 -1.633 1.00 90.69 185 THR A C 1
ATOM 1443 O O . THR A 1 185 ? 22.396 10.874 -1.539 1.00 90.69 185 THR A O 1
ATOM 1446 N N . ASP A 1 186 ? 23.724 12.690 -1.636 1.00 90.94 186 ASP A N 1
ATOM 1447 C CA . ASP A 1 186 ? 24.981 11.941 -1.512 1.00 90.94 186 ASP A CA 1
ATOM 1448 C C . ASP A 1 186 ? 25.029 11.120 -0.214 1.00 90.94 186 ASP A C 1
ATOM 1450 O O . ASP A 1 186 ? 25.486 9.979 -0.218 1.00 90.94 186 ASP A O 1
ATOM 1454 N N . ASP A 1 187 ? 24.486 11.655 0.884 1.00 93.50 187 ASP A N 1
ATOM 1455 C CA . ASP A 1 187 ? 24.397 10.944 2.166 1.00 93.50 187 ASP A CA 1
ATOM 1456 C C . ASP A 1 187 ? 23.560 9.663 2.056 1.00 93.50 187 ASP A C 1
ATOM 1458 O O . ASP A 1 187 ? 23.943 8.620 2.582 1.00 93.50 187 ASP A O 1
ATOM 1462 N N . LEU A 1 188 ? 22.421 9.717 1.355 1.00 89.56 188 LEU A N 1
ATOM 1463 C CA . LEU A 1 188 ? 21.598 8.530 1.143 1.00 89.56 188 LEU A CA 1
ATOM 1464 C C . LEU A 1 188 ? 22.307 7.552 0.204 1.00 89.56 188 LEU A C 1
ATOM 1466 O O . LEU A 1 188 ? 22.353 6.363 0.502 1.00 89.56 188 LEU A O 1
ATOM 1470 N N . PHE A 1 189 ? 22.892 8.045 -0.891 1.00 84.62 189 PHE A N 1
ATOM 1471 C CA . PHE A 1 189 ? 23.611 7.216 -1.860 1.00 84.62 189 PHE A CA 1
ATOM 1472 C C . PHE A 1 189 ? 24.786 6.464 -1.217 1.00 84.62 189 PHE A C 1
ATOM 1474 O O . PHE A 1 189 ? 24.932 5.264 -1.406 1.00 84.62 189 PHE A O 1
ATOM 1481 N N . THR A 1 190 ? 25.577 7.143 -0.389 1.00 88.88 190 THR A N 1
ATOM 1482 C CA . THR A 1 190 ? 26.751 6.555 0.278 1.00 88.88 190 THR A CA 1
ATOM 1483 C C . THR A 1 190 ? 26.415 5.724 1.518 1.00 88.88 190 THR A C 1
ATOM 1485 O O . THR A 1 190 ? 27.300 5.071 2.070 1.00 88.88 190 THR A O 1
ATOM 1488 N N . SER A 1 191 ? 25.153 5.723 1.965 1.00 90.81 191 SER A N 1
ATOM 1489 C CA . SER A 1 191 ? 24.703 4.888 3.087 1.00 90.81 191 SER A CA 1
ATOM 1490 C C . SER A 1 191 ? 24.466 3.421 2.710 1.00 90.81 191 SER A C 1
ATOM 1492 O O . SER A 1 191 ? 24.376 2.572 3.602 1.00 90.81 191 SER A O 1
ATOM 1494 N N . TYR A 1 192 ? 24.366 3.117 1.410 1.00 88.00 192 TYR A N 1
ATOM 1495 C CA . TYR A 1 192 ? 24.212 1.749 0.921 1.00 88.00 192 TYR A CA 1
ATOM 1496 C C . TYR A 1 192 ? 25.500 0.937 1.109 1.00 88.00 192 TYR A C 1
ATOM 1498 O O . TYR A 1 192 ? 26.601 1.461 1.278 1.00 88.00 192 TYR A O 1
ATOM 1506 N N . ASN A 1 193 ? 25.349 -0.386 1.143 1.00 86.94 193 ASN A N 1
ATOM 1507 C CA . ASN A 1 193 ? 26.490 -1.287 1.214 1.00 86.94 193 ASN A CA 1
ATOM 1508 C C . ASN A 1 193 ? 27.185 -1.331 -0.155 1.00 86.94 193 ASN A C 1
ATOM 1510 O O . ASN A 1 193 ? 26.515 -1.586 -1.143 1.00 86.94 193 ASN A O 1
ATOM 1514 N N . ALA A 1 194 ? 28.516 -1.227 -0.195 1.00 82.12 194 ALA A N 1
ATOM 1515 C CA . ALA A 1 194 ? 29.308 -1.288 -1.433 1.00 82.12 194 ALA A CA 1
ATOM 1516 C C . ALA A 1 194 ? 29.151 -2.590 -2.256 1.00 82.12 194 ALA A C 1
ATOM 1518 O O . ALA A 1 194 ? 29.631 -2.689 -3.383 1.00 82.12 194 ALA A O 1
ATOM 1519 N N . ALA A 1 195 ? 28.567 -3.643 -1.674 1.00 82.62 195 ALA A N 1
ATOM 1520 C CA . ALA A 1 195 ? 28.228 -4.888 -2.365 1.00 82.62 195 ALA A CA 1
ATOM 1521 C C . ALA A 1 195 ? 26.751 -4.959 -2.802 1.00 82.62 195 ALA A C 1
ATOM 1523 O O . ALA A 1 195 ? 26.317 -5.988 -3.330 1.00 82.62 195 ALA A O 1
ATOM 1524 N N . ASP A 1 196 ? 25.968 -3.912 -2.545 1.00 79.81 196 ASP A N 1
ATOM 1525 C CA . ASP A 1 196 ? 24.561 -3.838 -2.905 1.00 79.81 196 ASP A CA 1
ATOM 1526 C C . ASP A 1 196 ? 24.419 -3.645 -4.416 1.00 79.81 196 ASP A C 1
ATOM 1528 O O . ASP A 1 196 ? 24.990 -2.744 -5.022 1.00 79.81 196 ASP A O 1
ATOM 1532 N N . LYS A 1 197 ? 23.626 -4.511 -5.045 1.00 70.25 197 LYS A N 1
ATOM 1533 C CA . LYS A 1 197 ? 23.351 -4.437 -6.484 1.00 70.25 197 LYS A CA 1
ATOM 1534 C C . LYS A 1 197 ? 22.332 -3.347 -6.835 1.00 70.25 197 LYS A C 1
ATOM 1536 O O . LYS A 1 197 ? 22.083 -3.129 -8.017 1.00 70.25 197 LYS A O 1
ATOM 1541 N N . LEU A 1 198 ? 21.748 -2.687 -5.830 1.00 65.62 198 LEU A N 1
ATOM 1542 C CA . LEU A 1 198 ? 20.999 -1.436 -5.972 1.00 65.62 198 LEU A CA 1
ATOM 1543 C C . LEU A 1 198 ? 21.918 -0.242 -6.266 1.00 65.62 198 LEU A C 1
ATOM 1545 O O . LEU A 1 198 ? 21.431 0.787 -6.737 1.00 65.62 198 LEU A O 1
ATOM 1549 N N . GLU A 1 199 ? 23.230 -0.369 -6.028 1.00 52.81 199 GLU A N 1
ATOM 1550 C CA . GLU A 1 199 ? 24.210 0.611 -6.486 1.00 52.81 199 GLU A CA 1
ATOM 1551 C C . GLU A 1 199 ? 24.280 0.576 -8.017 1.00 52.81 199 GLU A C 1
ATOM 1553 O O . GLU A 1 199 ? 24.933 -0.274 -8.628 1.00 52.81 199 GLU A O 1
ATOM 1558 N N . MET A 1 200 ? 23.607 1.531 -8.659 1.00 47.94 200 MET A N 1
ATOM 1559 C CA . MET A 1 200 ? 23.895 1.891 -10.044 1.00 47.94 200 MET A CA 1
ATOM 1560 C C . MET A 1 200 ? 25.283 2.553 -10.095 1.00 47.94 200 MET A C 1
ATOM 1562 O O . MET A 1 200 ? 25.395 3.777 -10.130 1.00 47.94 200 MET A O 1
ATOM 1566 N N . ASN A 1 201 ? 26.345 1.742 -10.065 1.00 37.38 201 ASN A N 1
ATOM 1567 C CA . ASN A 1 201 ? 27.651 2.124 -10.619 1.00 37.38 201 ASN A CA 1
ATOM 1568 C C . ASN A 1 201 ? 27.505 2.404 -12.106 1.00 37.38 201 ASN A C 1
ATOM 1570 O O . ASN A 1 201 ? 26.694 1.707 -12.748 1.00 37.38 201 ASN A O 1
#

Radius of gyration: 21.14 Å; chains: 1; bounding box: 58×40×50 Å

Foldseek 3Di:
DCVVPNFDFDDPDDDPDPVSPDGDTDPAVQRVLCVLLVVLVVQLVPFDPDDDAQDAGNLNSLLVNLVSLLCLLVCCVVVPPRSVPRPDHSVVSNVSSVVSVCCSVPVDDQADDDPFPVLVVDPVNSRDRHPNYDRDADPPDDDPPSDDLPVQLCFAAPPFDWDWDQGLVRDTDIDTHHDPNDYDDPVNLVVDDPPDSVPPD

Organism: NCBI:txid221126

pLDDT: mean 90.78, std 9.29, range [37.38, 98.88]

Sequence (201 aa):
MVRAFGLTPLQTSLIDKLDETTASLPENMDVAYTFLIDDLVRAIDYLEVNRVVGRADKIAAQALLSKVYLFAASAKESGTPKYEAITESVDNLYAKAAEYAGYVLTSQGEYSHDLDLQNIYNAEKPNGPEHIFILSMDRSGTQEGDYSKLSKYFLPYIAGGSVYLKNIDGSFSETHDGWSVFQTTDDLFTSYNAADKLEMN